Protein AF-0000000080792076 (afdb_homodimer)

Nearest PDB structures (foldseek):
  1ue5-assembly1_B-2  TM=8.352E-01  e=9.761E-08  Mycobacterium tuberculosis
  3tqy-assembly1_C  TM=8.129E-01  e=1.213E-07  Coxiella burnetii
  3afp-assembly1_B-2  TM=8.144E-01  e=1.281E-07  Mycobacterium leprae TN
  1eqq-assembly1_B  TM=7.740E-01  e=2.049E-06  Escherichia coli
  1qvc-assembly1_D  TM=7.268E-01  e=7.153E-06  Escherichia coli

Radius of gyration: 35.55 Å; Cα contacts (8 Å, |Δi|>4): 600; chains: 2; bounding box: 130×76×123 Å

Sequence (320 aa):
MAGIRTYESFSGFIASTPNTEPTAKGKPRFYAQAGQNQYRKESDGSYTKTGTEYLPIVAYDKPAAELTSRFVRGDSFVAEGYTRPYSYEKDGQAVEGEEFVIWKVGHDAARTRYEVDRAPRQTQSAKADRVAATAAQSHEVPTEFEAPATHHPADSGLALMAGIRTYESFSGFIASTPNTEPTAKGKPRFYAQAGQNQYRKESDGSYTKTGTEYLPIVAYDKPAAELTSRFVRGDSFVAEGYTRPYSYEKDGQAVEGEEFVIWKVGHDAARTRYEVDRAPRQTQSAKADRVAATAAQSHEVPTEFEAPATHHPADSGLAL

pLDDT: mean 85.7, std 17.82, range [28.45, 98.94]

Structure (mmCIF, N/CA/C/O backbone):
data_AF-0000000080792076-model_v1
#
loop_
_entity.id
_entity.type
_entity.pdbx_description
1 polymer 'Single-strand binding protein/Primosomal replication protein'
#
loop_
_atom_site.group_PDB
_atom_site.id
_atom_site.type_symbol
_atom_site.label_atom_id
_atom_site.label_alt_id
_atom_site.label_comp_id
_atom_site.label_asym_id
_atom_site.label_entity_id
_atom_site.label_seq_id
_atom_site.pdbx_PDB_ins_code
_atom_site.Cartn_x
_atom_site.Cartn_y
_atom_site.Cartn_z
_atom_site.occupancy
_atom_site.B_iso_or_equiv
_atom_site.auth_seq_id
_atom_site.auth_comp_id
_atom_site.auth_asym_id
_atom_site.auth_atom_id
_atom_site.pdbx_PDB_model_num
ATOM 1 N N . MET A 1 1 ? -6.805 16.469 -14.883 1 54.5 1 MET A N 1
ATOM 2 C CA . MET A 1 1 ? -5.453 15.938 -15.055 1 54.5 1 MET A CA 1
ATOM 3 C C . MET A 1 1 ? -5.484 14.531 -15.641 1 54.5 1 MET A C 1
ATOM 5 O O . MET A 1 1 ? -5.773 13.57 -14.938 1 54.5 1 MET A O 1
ATOM 9 N N . ALA A 1 2 ? -5.422 14.461 -17.031 1 64.88 2 ALA A N 1
ATOM 10 C CA . ALA A 1 2 ? -5.855 13.414 -17.938 1 64.88 2 ALA A CA 1
ATOM 11 C C . ALA A 1 2 ? -4.918 12.211 -17.875 1 64.88 2 ALA A C 1
ATOM 13 O O . ALA A 1 2 ? -5.297 11.102 -18.266 1 64.88 2 ALA A O 1
ATOM 14 N N . GLY A 1 3 ? -3.855 12.273 -16.984 1 85.69 3 GLY A N 1
ATOM 15 C CA . GLY A 1 3 ? -2.924 11.18 -17.203 1 85.69 3 GLY A CA 1
ATOM 16 C C . GLY A 1 3 ? -2.699 10.336 -15.953 1 85.69 3 GLY A C 1
ATOM 17 O O . GLY A 1 3 ? -2.119 9.25 -16.031 1 85.69 3 GLY A O 1
ATOM 18 N N . ILE A 1 4 ? -3.33 10.758 -14.883 1 90.69 4 ILE A N 1
ATOM 19 C CA . ILE A 1 4 ? -3.109 10.008 -13.648 1 90.69 4 ILE A CA 1
ATOM 20 C C . ILE A 1 4 ? -4.004 8.766 -13.641 1 90.69 4 ILE A C 1
ATOM 22 O O . ILE A 1 4 ? -5.188 8.844 -13.977 1 90.69 4 ILE A O 1
ATOM 26 N N . ARG A 1 5 ? -3.4 7.707 -13.188 1 95.12 5 ARG A N 1
ATOM 27 C CA . ARG A 1 5 ? -4.16 6.465 -13.094 1 95.12 5 ARG A CA 1
ATOM 28 C C . ARG A 1 5 ? -4.309 6.027 -11.641 1 95.12 5 ARG A C 1
ATOM 30 O O . ARG A 1 5 ? -3.33 6 -10.891 1 95.12 5 ARG A O 1
ATOM 37 N N . THR A 1 6 ? -5.543 5.773 -11.281 1 98.06 6 THR A N 1
ATOM 38 C CA . THR A 1 6 ? -5.84 5.145 -10 1 98.06 6 THR A CA 1
ATOM 39 C C . THR A 1 6 ? -6.457 3.764 -10.203 1 98.06 6 THR A C 1
ATOM 41 O O . THR A 1 6 ? -6.957 3.457 -11.289 1 98.06 6 THR A O 1
ATOM 44 N N . TYR A 1 7 ? -6.332 2.943 -9.188 1 98.56 7 TYR A N 1
ATOM 45 C CA . TYR A 1 7 ? -6.855 1.581 -9.234 1 98.56 7 TYR A CA 1
ATOM 46 C C . TYR A 1 7 ? -7.605 1.244 -7.953 1 98.56 7 TYR A C 1
ATOM 48 O O . TYR A 1 7 ? -7.84 2.119 -7.113 1 98.56 7 TYR A O 1
ATOM 56 N N . GLU A 1 8 ? -8.078 0.009 -7.828 1 98.88 8 GLU A N 1
ATOM 57 C CA . GLU A 1 8 ? -8.742 -0.46 -6.613 1 98.88 8 GLU A CA 1
ATOM 58 C C . GLU A 1 8 ? -7.723 -0.846 -5.543 1 98.88 8 GLU A C 1
ATOM 60 O O . GLU A 1 8 ? -6.691 -1.449 -5.848 1 98.88 8 GLU A O 1
ATOM 65 N N . SER A 1 9 ? -8.055 -0.484 -4.355 1 98.94 9 SER A N 1
ATOM 66 C CA . SER A 1 9 ? -7.211 -0.837 -3.217 1 98.94 9 SER A CA 1
ATOM 67 C C . SER A 1 9 ? -7.918 -1.813 -2.285 1 98.94 9 SER A C 1
ATOM 69 O O . SER A 1 9 ? -9.117 -1.678 -2.029 1 98.94 9 SER A O 1
ATOM 71 N N . PHE A 1 10 ? -7.23 -2.76 -1.807 1 98.88 10 PHE A N 1
ATOM 72 C CA . PHE A 1 10 ? -7.652 -3.635 -0.72 1 98.88 10 PHE A CA 1
ATOM 73 C C . PHE A 1 10 ? -6.582 -3.709 0.363 1 98.88 10 PHE A C 1
ATOM 75 O O . PHE A 1 10 ? -5.414 -3.979 0.072 1 98.88 10 PHE A O 1
ATOM 82 N N . SER A 1 11 ? -7.008 -3.357 1.574 1 98.88 11 SER A N 1
ATOM 83 C CA . SER A 1 11 ? -6.098 -3.424 2.711 1 98.88 11 SER A CA 1
ATOM 84 C C . SER A 1 11 ? -6.656 -4.316 3.814 1 98.88 11 SER A C 1
ATOM 86 O O . SER A 1 11 ? -7.871 -4.398 4 1 98.88 11 SER A O 1
ATOM 88 N N . GLY A 1 12 ? -5.828 -5 4.504 1 98.69 12 GLY A N 1
ATOM 89 C CA . GLY A 1 12 ? -6.133 -5.938 5.574 1 98.69 12 GLY A CA 1
ATOM 90 C C . GLY A 1 12 ? -4.906 -6.645 6.117 1 98.69 12 GLY A C 1
ATOM 91 O O . GLY A 1 12 ? -3.838 -6.039 6.242 1 98.69 12 GLY A O 1
ATOM 92 N N . PHE A 1 13 ? -5.109 -7.848 6.621 1 98.81 13 PHE A N 1
ATOM 93 C CA . PHE A 1 13 ? -3.988 -8.641 7.117 1 98.81 13 PHE A CA 1
ATOM 94 C C . PHE A 1 13 ? -4.035 -10.055 6.555 1 98.81 13 PHE A C 1
ATOM 96 O O . PHE A 1 13 ? -5.109 -10.555 6.203 1 98.81 13 PHE A O 1
ATOM 103 N N . ILE A 1 14 ? -2.875 -10.578 6.395 1 98.88 14 ILE A N 1
ATOM 104 C CA . ILE A 1 14 ? -2.797 -11.961 5.938 1 98.88 14 ILE A CA 1
ATOM 105 C C . ILE A 1 14 ? -3.238 -12.906 7.055 1 98.88 14 ILE A C 1
ATOM 107 O O . ILE A 1 14 ? -2.582 -12.992 8.094 1 98.88 14 ILE A O 1
ATOM 111 N N . ALA A 1 15 ? -4.289 -13.641 6.77 1 98.75 15 ALA A N 1
ATOM 112 C CA . ALA A 1 15 ? -4.93 -14.398 7.844 1 98.75 15 ALA A CA 1
ATOM 113 C C . ALA A 1 15 ? -4.52 -15.867 7.805 1 98.75 15 ALA A C 1
ATOM 115 O O . ALA A 1 15 ? -4.617 -16.578 8.812 1 98.75 15 ALA A O 1
ATOM 116 N N . SER A 1 16 ? -4.105 -16.359 6.699 1 98.75 16 SER A N 1
ATOM 117 C CA . SER A 1 16 ? -3.715 -17.766 6.562 1 98.75 16 SER A CA 1
ATOM 118 C C . SER A 1 16 ? -2.256 -17.891 6.137 1 98.75 16 SER A C 1
ATOM 120 O O . SER A 1 16 ? -1.65 -16.922 5.676 1 98.75 16 SER A O 1
ATOM 122 N N . THR A 1 17 ? -1.777 -19.125 6.352 1 98.44 17 THR A N 1
ATOM 123 C CA . THR A 1 17 ? -0.466 -19.406 5.77 1 98.44 17 THR A CA 1
ATOM 124 C C . THR A 1 17 ? -0.522 -19.312 4.25 1 98.44 17 THR A C 1
ATOM 126 O O . THR A 1 17 ? -1.364 -19.953 3.617 1 98.44 17 THR A O 1
ATOM 129 N N . PRO A 1 18 ? 0.374 -18.578 3.674 1 98.5 18 PRO A N 1
ATOM 130 C CA . PRO A 1 18 ? 0.315 -18.422 2.219 1 98.5 18 PRO A CA 1
ATOM 131 C C . PRO A 1 18 ? 0.662 -19.719 1.473 1 98.5 18 PRO A C 1
ATOM 133 O O . PRO A 1 18 ? 1.537 -20.469 1.906 1 98.5 18 PRO A O 1
ATOM 136 N N . ASN A 1 19 ? -0.037 -19.969 0.373 1 98 19 ASN A N 1
ATOM 137 C CA . ASN A 1 19 ? 0.335 -20.953 -0.637 1 98 19 ASN A CA 1
ATOM 138 C C . ASN A 1 19 ? 1.159 -20.312 -1.757 1 98 19 ASN A C 1
ATOM 140 O O . ASN A 1 19 ? 0.667 -19.453 -2.488 1 98 19 ASN A O 1
ATOM 144 N N . THR A 1 20 ? 2.377 -20.703 -1.898 1 98.31 20 THR A N 1
ATOM 145 C CA . THR A 1 20 ? 3.277 -20.062 -2.846 1 98.31 20 THR A CA 1
ATOM 146 C C . THR A 1 20 ? 3.674 -21.031 -3.959 1 98.31 20 THR A C 1
ATOM 148 O O . THR A 1 20 ? 4.688 -20.828 -4.633 1 98.31 20 THR A O 1
ATOM 151 N N . GLU A 1 21 ? 2.928 -22.109 -4.078 1 96.94 21 GLU A N 1
ATOM 152 C CA . GLU A 1 21 ? 3.186 -23.031 -5.176 1 96.94 21 GLU A CA 1
ATOM 153 C C . GLU A 1 21 ? 2.957 -22.359 -6.527 1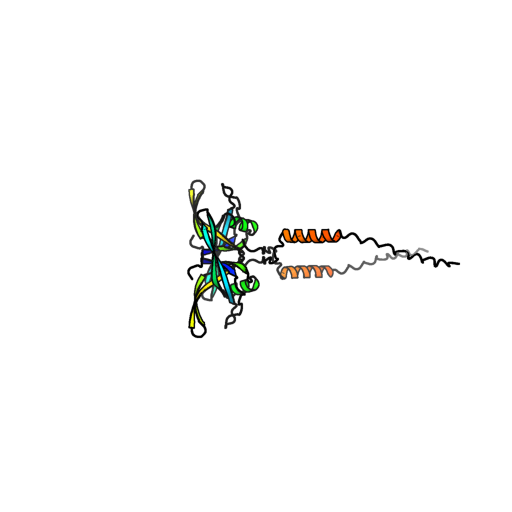 96.94 21 GLU A C 1
ATOM 155 O O . GLU A 1 21 ? 1.945 -21.688 -6.727 1 96.94 21 GLU A O 1
ATOM 160 N N . PRO A 1 22 ? 3.947 -22.531 -7.406 1 96.5 22 PRO A N 1
ATOM 161 C CA . PRO A 1 22 ? 3.748 -21.953 -8.734 1 96.5 22 PRO A CA 1
ATOM 162 C C . PRO A 1 22 ? 2.561 -22.562 -9.477 1 96.5 22 PRO A C 1
ATOM 164 O O . PRO A 1 22 ? 2.043 -23.609 -9.07 1 96.5 22 PRO A O 1
ATOM 167 N N . THR A 1 23 ? 2.115 -21.828 -10.531 1 94.88 23 THR A N 1
ATOM 168 C CA . THR A 1 23 ? 1.063 -22.359 -11.391 1 94.88 23 THR A CA 1
ATOM 169 C C . THR A 1 23 ? 1.562 -23.578 -12.172 1 94.88 23 THR A C 1
ATOM 171 O O . THR A 1 23 ? 2.754 -23.891 -12.141 1 94.88 23 THR A O 1
ATOM 174 N N . ALA A 1 24 ? 0.635 -24.281 -12.836 1 93 24 ALA A N 1
ATOM 175 C CA . ALA A 1 24 ? 0.989 -25.453 -13.648 1 93 24 ALA A CA 1
ATOM 176 C C . ALA A 1 24 ? 2.01 -25.094 -14.719 1 93 24 ALA A C 1
ATOM 178 O O . ALA A 1 24 ? 2.828 -25.922 -15.117 1 93 24 ALA A O 1
ATOM 179 N N . LYS A 1 25 ? 2.068 -23.859 -15.125 1 94.44 25 LYS A N 1
ATOM 180 C CA . LYS A 1 25 ? 2.975 -23.375 -16.172 1 94.44 25 LYS A CA 1
ATOM 181 C C . LYS A 1 25 ? 4.277 -22.859 -15.57 1 94.44 25 LYS A C 1
ATOM 183 O O . LYS A 1 25 ? 5.105 -22.281 -16.281 1 94.44 25 LYS A O 1
ATOM 188 N N . GLY A 1 26 ? 4.395 -22.891 -14.203 1 95.12 26 GLY A N 1
ATOM 189 C CA . GLY A 1 26 ? 5.637 -22.516 -13.547 1 95.12 26 GLY A CA 1
ATOM 190 C C . GLY A 1 26 ? 5.695 -21.047 -13.164 1 95.12 26 GLY A C 1
ATOM 191 O O . GLY A 1 26 ? 6.742 -20.562 -12.734 1 95.12 26 GLY A O 1
ATOM 192 N N . LYS A 1 27 ? 4.676 -20.391 -13.328 1 95.38 27 LYS A N 1
ATOM 193 C CA . LYS A 1 27 ? 4.617 -18.969 -12.977 1 95.38 27 LYS A CA 1
ATOM 194 C C . LYS A 1 27 ? 4.465 -18.781 -11.469 1 95.38 27 LYS A C 1
ATOM 196 O O . LYS A 1 27 ? 3.654 -19.453 -10.836 1 95.38 27 LYS A O 1
ATOM 201 N N . PRO A 1 28 ? 5.355 -17.859 -10.914 1 98 28 PRO A N 1
ATOM 202 C CA . PRO A 1 28 ? 5.195 -17.594 -9.484 1 98 28 PRO A CA 1
ATOM 203 C C . PRO A 1 28 ? 3.766 -17.188 -9.117 1 98 28 PRO A C 1
ATOM 205 O O . PRO A 1 28 ? 3.111 -16.469 -9.859 1 98 28 PRO A O 1
ATOM 208 N N . ARG A 1 29 ? 3.328 -17.672 -7.992 1 98.5 29 ARG A N 1
ATOM 209 C CA . ARG A 1 29 ? 1.987 -17.375 -7.492 1 98.5 29 ARG A CA 1
ATOM 210 C C . ARG A 1 29 ? 1.983 -17.25 -5.973 1 98.5 29 ARG A C 1
ATOM 212 O O . ARG A 1 29 ? 2.719 -17.953 -5.285 1 98.5 29 ARG A O 1
ATOM 219 N N . PHE A 1 30 ? 1.247 -16.359 -5.473 1 98.75 30 PHE A N 1
ATOM 220 C CA . PHE A 1 30 ? 0.985 -16.172 -4.051 1 98.75 30 PHE A CA 1
ATOM 221 C C . PHE A 1 30 ? -0.514 -16.156 -3.775 1 98.75 30 PHE A C 1
ATOM 223 O O . PHE A 1 30 ? -1.262 -15.406 -4.402 1 98.75 30 PHE A O 1
ATOM 230 N N . TYR A 1 31 ? -0.92 -17.016 -2.863 1 98.56 31 TYR A N 1
ATOM 231 C CA . TYR A 1 31 ? -2.324 -17.094 -2.482 1 98.56 31 TYR A CA 1
ATOM 232 C C . TYR A 1 31 ? -2.477 -17.172 -0.968 1 98.56 31 TYR A C 1
ATOM 234 O O . TYR A 1 31 ? -1.751 -17.906 -0.298 1 98.56 31 TYR A O 1
ATOM 242 N N . ALA A 1 32 ? -3.416 -16.422 -0.433 1 98.75 32 ALA A N 1
ATOM 243 C CA . ALA A 1 32 ? -3.768 -16.484 0.983 1 98.75 32 ALA A CA 1
ATOM 244 C C . ALA A 1 32 ? -5.164 -15.93 1.23 1 98.75 32 ALA A C 1
ATOM 246 O O . ALA A 1 32 ? -5.723 -15.234 0.377 1 98.75 32 ALA A O 1
ATOM 247 N N . GLN A 1 33 ? -5.73 -16.297 2.344 1 98.44 33 GLN A N 1
ATOM 248 C CA . GLN A 1 33 ? -6.898 -15.57 2.836 1 98.44 33 GLN A CA 1
ATOM 249 C C . GLN A 1 33 ? -6.488 -14.281 3.547 1 98.44 33 GLN A C 1
ATOM 251 O O . GLN A 1 33 ? -5.613 -14.297 4.41 1 98.44 33 GLN A O 1
ATOM 256 N N . ALA A 1 34 ? -7.117 -13.242 3.197 1 98.69 34 ALA A N 1
ATOM 257 C CA . ALA A 1 34 ? -6.922 -11.977 3.896 1 98.69 34 ALA A CA 1
ATOM 258 C C . ALA A 1 34 ? -8.125 -11.641 4.777 1 98.69 34 ALA A C 1
ATOM 260 O O . ALA A 1 34 ? -9.266 -11.891 4.395 1 98.69 34 ALA A O 1
ATOM 261 N N . GLY A 1 35 ? -7.805 -11.078 5.891 1 98.56 35 GLY A N 1
ATOM 262 C CA . GLY A 1 35 ? -8.844 -10.562 6.766 1 98.56 35 GLY A CA 1
ATOM 263 C C . GLY A 1 35 ? -8.953 -9.047 6.742 1 98.56 35 GLY A C 1
ATOM 264 O O . GLY A 1 35 ? -7.945 -8.352 6.656 1 98.56 35 GLY A O 1
ATOM 265 N N . GLN A 1 36 ? -10.172 -8.555 6.777 1 98.12 36 GLN A N 1
ATOM 266 C CA . GLN A 1 36 ? -10.461 -7.129 6.938 1 98.12 36 GLN A CA 1
ATOM 267 C C . GLN A 1 36 ? -11.406 -6.887 8.102 1 98.12 36 GLN A C 1
ATOM 269 O O . GLN A 1 36 ? -12.539 -7.375 8.109 1 98.12 36 GLN A O 1
ATOM 274 N N . ASN A 1 37 ? -10.883 -6.141 9.07 1 96.5 37 ASN A N 1
ATOM 275 C CA . ASN A 1 37 ? -11.734 -5.785 10.195 1 96.5 37 ASN A CA 1
ATOM 276 C C . ASN A 1 37 ? -12.797 -4.762 9.797 1 96.5 37 ASN A C 1
ATOM 278 O O . ASN A 1 37 ? -12.508 -3.814 9.07 1 96.5 37 ASN A O 1
ATOM 282 N N . GLN A 1 38 ? -13.992 -5.02 10.312 1 94.25 38 GLN A N 1
ATOM 283 C CA . GLN A 1 38 ? -15.102 -4.109 10.07 1 94.25 38 GLN A CA 1
ATOM 284 C C . GLN A 1 38 ? -15.43 -3.291 11.312 1 94.25 38 GLN A C 1
ATOM 286 O O . GLN A 1 38 ? -15.375 -3.807 12.43 1 94.25 38 GLN A O 1
ATOM 291 N N . TYR A 1 39 ? -15.672 -1.982 10.977 1 92.12 39 TYR A N 1
ATOM 292 C CA . TYR A 1 39 ? -15.984 -1.083 12.086 1 92.12 39 TYR A CA 1
ATOM 293 C C . TYR A 1 39 ? -17.281 -0.326 11.828 1 92.12 39 TYR A C 1
ATOM 295 O O . TYR A 1 39 ? -17.625 -0.063 10.672 1 92.12 39 TYR A O 1
ATOM 303 N N . ARG A 1 40 ? -17.953 -0.053 12.867 1 92.25 40 ARG A N 1
ATOM 304 C CA . ARG A 1 40 ? -19.125 0.823 12.836 1 92.25 40 ARG A CA 1
ATOM 305 C C . ARG A 1 40 ? -18.844 2.137 13.555 1 92.25 40 ARG A C 1
ATOM 307 O O . ARG A 1 40 ? -18.312 2.137 14.672 1 92.25 40 ARG A O 1
ATOM 314 N N . LYS A 1 41 ? -19.141 3.186 12.789 1 90 41 LYS A N 1
ATOM 315 C CA . LYS A 1 41 ? -19 4.492 13.422 1 90 41 LYS A CA 1
ATOM 316 C C . LYS A 1 41 ? -20.156 4.77 14.383 1 90 41 LYS A C 1
ATOM 318 O O . LYS A 1 41 ? -21.328 4.699 13.992 1 90 41 LYS A O 1
ATOM 323 N N . GLU A 1 42 ? -19.812 5.102 15.562 1 92.56 42 GLU A N 1
ATOM 324 C CA . GLU A 1 42 ? -20.812 5.402 16.594 1 92.56 42 GLU A CA 1
ATOM 325 C C . GLU A 1 42 ? -21.188 6.879 16.578 1 92.56 42 GLU A C 1
ATOM 327 O O . GLU A 1 42 ? -20.531 7.691 15.938 1 92.56 42 GLU A O 1
ATOM 332 N N . SER A 1 43 ? -22.297 7.168 17.25 1 92.56 43 SER A N 1
ATOM 333 C CA . SER A 1 43 ? -22.828 8.523 17.281 1 92.56 43 SER A CA 1
ATOM 334 C C . SER A 1 43 ? -21.828 9.492 17.922 1 92.56 43 SER A C 1
ATOM 336 O O . SER A 1 43 ? -21.812 10.68 17.594 1 92.56 43 SER A O 1
ATOM 338 N N . ASP A 1 44 ? -21.031 8.969 18.828 1 92.62 44 ASP A N 1
ATOM 339 C CA . ASP A 1 44 ? -20.094 9.828 19.547 1 92.62 44 ASP A CA 1
ATOM 340 C C . ASP A 1 44 ? -18.797 10.008 18.75 1 92.62 44 ASP A C 1
ATOM 342 O O . ASP A 1 44 ? -17.859 10.664 19.219 1 92.62 44 ASP A O 1
ATOM 346 N N . GLY A 1 45 ? -18.719 9.359 17.609 1 89.62 45 GLY A N 1
ATOM 347 C CA . GLY A 1 45 ? -17.547 9.492 16.766 1 89.62 45 GLY A CA 1
ATOM 348 C C . GLY A 1 45 ? -16.562 8.344 16.906 1 89.62 45 GLY A C 1
ATOM 349 O O . GLY A 1 45 ? -15.609 8.234 16.141 1 89.62 45 GLY A O 1
ATOM 350 N N . SER A 1 46 ? -16.875 7.531 17.922 1 89.94 46 SER A N 1
ATOM 351 C CA . SER A 1 46 ? -15.992 6.387 18.109 1 89.94 46 SER A CA 1
ATOM 352 C C . SER A 1 46 ? -16.312 5.262 17.141 1 89.94 46 SER A C 1
ATOM 354 O O . SER A 1 46 ? -17.297 5.348 16.391 1 89.94 46 SER A O 1
ATOM 356 N N . TYR A 1 47 ? -15.344 4.348 17.031 1 90.19 47 TYR A N 1
ATOM 357 C CA . TYR A 1 47 ? -15.539 3.195 16.156 1 90.19 47 TYR A CA 1
ATOM 358 C C . TYR A 1 47 ? -15.609 1.904 16.969 1 90.19 47 TYR A C 1
ATOM 360 O O . TYR A 1 47 ? -14.828 1.696 17.891 1 90.19 47 TYR A O 1
ATOM 368 N N . THR A 1 48 ? -16.656 1.076 16.625 1 93.81 48 THR A N 1
ATOM 369 C CA . THR A 1 48 ? -16.812 -0.235 17.25 1 93.81 48 THR A CA 1
ATOM 370 C C . THR A 1 48 ? -16.578 -1.347 16.234 1 93.81 48 THR A C 1
ATOM 372 O O . THR A 1 48 ? -17.188 -1.354 15.164 1 93.81 48 THR A O 1
ATOM 375 N N . LYS A 1 49 ? -15.625 -2.236 16.656 1 92.38 49 LYS A N 1
ATOM 376 C CA . LYS A 1 49 ? -15.398 -3.375 15.766 1 92.38 49 LYS A CA 1
ATOM 377 C C . LYS A 1 49 ? -16.625 -4.273 15.695 1 92.38 49 LYS A C 1
ATOM 379 O O . LYS A 1 49 ? -17.156 -4.695 16.719 1 92.38 49 LYS A O 1
ATOM 384 N N . THR A 1 50 ? -17.078 -4.645 14.516 1 93.19 50 THR A N 1
ATOM 385 C CA . THR A 1 50 ? -18.281 -5.441 14.359 1 93.19 50 THR A CA 1
ATOM 386 C C . THR A 1 50 ? -17.953 -6.852 13.883 1 93.19 50 THR A C 1
ATOM 388 O O . THR A 1 50 ? -18.766 -7.766 14.008 1 93.19 50 THR A O 1
ATOM 391 N N . GLY A 1 51 ? -16.797 -7.09 13.281 1 95 51 GLY A N 1
ATOM 392 C CA . GLY A 1 51 ? -16.406 -8.406 12.805 1 95 51 GLY A CA 1
ATOM 393 C C . GLY A 1 51 ? -15.219 -8.367 11.852 1 95 51 GLY A C 1
ATOM 394 O O . GLY A 1 51 ? -14.531 -7.348 11.758 1 95 51 GLY A O 1
ATOM 395 N N . THR A 1 52 ? -14.875 -9.492 11.375 1 96.44 52 THR A N 1
ATOM 396 C CA . THR A 1 52 ? -13.836 -9.648 10.359 1 96.44 52 THR A CA 1
ATOM 397 C C . THR A 1 52 ? -14.398 -10.344 9.117 1 96.44 52 THR A C 1
ATOM 399 O O . THR A 1 52 ? -15.125 -11.336 9.234 1 96.44 52 THR A O 1
ATOM 402 N N . GLU A 1 53 ? -14.148 -9.727 8.016 1 96.81 53 GLU A N 1
ATOM 403 C CA . GLU A 1 53 ? -14.484 -10.352 6.738 1 96.81 53 GLU A CA 1
ATOM 404 C C . GLU A 1 53 ? -13.227 -10.859 6.031 1 96.81 53 GLU A C 1
ATOM 406 O O . GLU A 1 53 ? -12.156 -10.273 6.16 1 96.81 53 GLU A O 1
ATOM 411 N N . TYR A 1 54 ? -13.43 -11.961 5.32 1 96.94 54 TYR A N 1
ATOM 412 C CA . TYR A 1 54 ? -12.281 -12.594 4.688 1 96.94 54 TYR A CA 1
ATOM 413 C C . TYR A 1 54 ? -12.445 -12.625 3.172 1 96.94 54 TYR A C 1
ATOM 415 O O . TYR A 1 54 ? -13.547 -12.867 2.666 1 96.94 54 TYR A O 1
ATOM 423 N N . LEU A 1 55 ? -11.383 -12.398 2.475 1 97.44 55 LEU A N 1
ATOM 424 C CA . LEU A 1 55 ? -11.297 -12.414 1.019 1 97.44 55 LEU A CA 1
ATOM 425 C C . LEU A 1 55 ? -9.977 -13.023 0.559 1 97.44 55 LEU A C 1
ATOM 427 O O . LEU A 1 55 ? -8.906 -12.617 1.023 1 97.44 55 LEU A O 1
ATOM 431 N N . PRO A 1 56 ? -10.086 -13.969 -0.367 1 97.25 56 PRO A N 1
ATOM 432 C CA . PRO A 1 56 ? -8.82 -14.469 -0.919 1 97.25 56 PRO A CA 1
ATOM 433 C C . PRO A 1 56 ? -8.047 -13.398 -1.681 1 97.25 56 PRO A C 1
ATOM 435 O O . PRO A 1 56 ? -8.648 -12.57 -2.377 1 97.25 56 PRO A O 1
ATOM 438 N N . ILE A 1 57 ? -6.723 -13.406 -1.484 1 98.69 57 ILE A N 1
ATOM 439 C CA . ILE A 1 57 ? -5.836 -12.57 -2.287 1 98.69 57 ILE A CA 1
ATOM 440 C C . ILE A 1 57 ? -4.906 -13.453 -3.117 1 98.69 57 ILE A C 1
ATOM 442 O O . ILE A 1 57 ? -4.488 -14.523 -2.662 1 98.69 57 ILE A O 1
ATOM 446 N N . VAL A 1 58 ? -4.676 -12.945 -4.324 1 98.62 58 VAL A N 1
ATOM 447 C CA . VAL A 1 58 ? -3.799 -13.688 -5.219 1 98.62 58 VAL A CA 1
ATOM 448 C C . VAL A 1 58 ? -2.896 -12.719 -5.984 1 98.62 58 VAL A C 1
ATOM 450 O O . VAL A 1 58 ? -3.307 -11.609 -6.312 1 98.62 58 VAL A O 1
ATOM 453 N N . ALA A 1 59 ? -1.713 -13.156 -6.219 1 98.81 59 ALA A N 1
ATOM 454 C CA . ALA A 1 59 ? -0.755 -12.422 -7.043 1 98.81 59 ALA A CA 1
ATOM 455 C C . ALA A 1 59 ? 0.028 -13.367 -7.945 1 98.81 59 ALA A C 1
ATOM 457 O O . ALA A 1 59 ? 0.218 -14.539 -7.609 1 98.81 59 ALA A O 1
ATOM 458 N N . TYR A 1 60 ? 0.45 -12.828 -9.039 1 98.25 60 TYR A N 1
ATOM 459 C CA . TYR A 1 60 ? 1.241 -13.59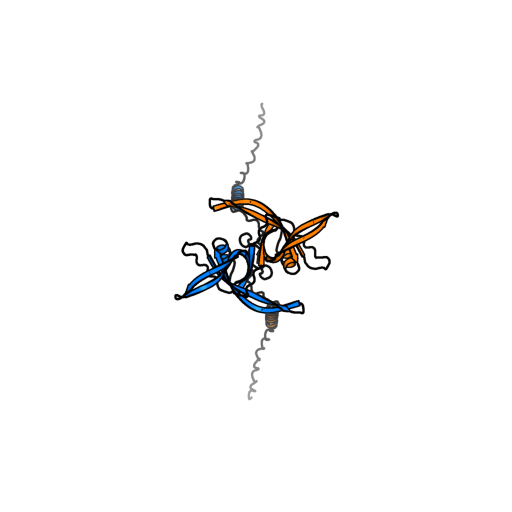4 -10 1 98.25 60 TYR A CA 1
ATOM 460 C C . TYR A 1 60 ? 2.523 -12.859 -10.359 1 98.25 60 TYR A C 1
ATOM 462 O O . TYR A 1 60 ? 2.607 -11.633 -10.211 1 98.25 60 TYR A O 1
ATOM 470 N N . ASP A 1 61 ? 3.537 -13.648 -10.703 1 96.88 61 ASP A N 1
ATOM 471 C CA . ASP A 1 61 ? 4.793 -13.125 -11.234 1 96.88 61 ASP A CA 1
ATOM 472 C C . ASP A 1 61 ? 5.496 -12.242 -10.203 1 96.88 61 ASP A C 1
ATOM 474 O O . ASP A 1 61 ? 5.715 -12.664 -9.062 1 96.88 61 ASP A O 1
ATOM 478 N N . LYS A 1 62 ? 5.867 -11.047 -10.531 1 96.25 62 LYS A N 1
ATOM 479 C CA . LYS A 1 62 ? 6.727 -10.227 -9.688 1 96.25 62 LYS A CA 1
ATOM 480 C C . LYS A 1 62 ? 6.055 -9.922 -8.352 1 96.25 62 LYS A C 1
ATOM 482 O O . LYS A 1 62 ? 6.656 -10.102 -7.289 1 96.25 62 LYS A O 1
ATOM 487 N N . PRO A 1 63 ? 4.754 -9.547 -8.406 1 97.94 63 PRO A N 1
ATOM 488 C CA . PRO A 1 63 ? 4.113 -9.312 -7.109 1 97.94 63 PRO A CA 1
ATOM 489 C C . PRO A 1 63 ? 4.082 -10.555 -6.23 1 97.94 63 PRO A C 1
ATOM 491 O O . PRO A 1 63 ? 4.203 -10.453 -5.008 1 97.94 63 PRO A O 1
ATOM 494 N N . ALA A 1 64 ? 3.934 -11.672 -6.836 1 98.75 64 ALA A N 1
ATOM 495 C CA . ALA A 1 64 ? 3.941 -12.922 -6.078 1 98.75 64 ALA A CA 1
ATOM 496 C C . ALA A 1 64 ? 5.293 -13.156 -5.406 1 98.75 64 ALA A C 1
ATOM 498 O O . ALA A 1 64 ? 5.352 -13.578 -4.25 1 98.75 64 ALA A O 1
ATOM 499 N N . ALA A 1 65 ? 6.316 -12.906 -6.109 1 97.25 65 ALA A N 1
ATOM 500 C CA . ALA A 1 65 ? 7.664 -13.07 -5.57 1 97.25 65 ALA A CA 1
ATOM 501 C C . ALA A 1 65 ? 7.902 -12.117 -4.398 1 97.25 65 ALA A C 1
ATOM 503 O O . ALA A 1 65 ? 8.508 -12.508 -3.393 1 97.25 65 ALA A O 1
ATOM 504 N N . GLU A 1 66 ? 7.449 -10.875 -4.547 1 97.12 66 GLU A N 1
ATOM 505 C CA . GLU A 1 66 ? 7.586 -9.898 -3.465 1 97.12 66 GLU A CA 1
ATOM 506 C C . GLU A 1 66 ? 6.832 -10.352 -2.217 1 97.12 66 GLU A C 1
ATOM 508 O O . GLU A 1 66 ? 7.375 -10.312 -1.109 1 97.12 66 GLU A O 1
ATOM 513 N N . LEU A 1 67 ? 5.613 -10.758 -2.424 1 98.56 67 LEU A N 1
ATOM 514 C CA . LEU A 1 67 ? 4.797 -11.219 -1.308 1 98.56 67 LEU A CA 1
ATOM 515 C C . LEU A 1 67 ? 5.43 -12.422 -0.625 1 98.56 67 LEU A C 1
ATOM 517 O O . LEU A 1 67 ? 5.523 -12.469 0.604 1 98.56 67 LEU A O 1
ATOM 521 N N . THR A 1 68 ? 5.863 -13.375 -1.409 1 98.12 68 THR A N 1
ATOM 522 C CA . THR A 1 68 ? 6.449 -14.602 -0.889 1 98.12 68 THR A CA 1
ATOM 523 C C . THR A 1 68 ? 7.684 -14.297 -0.047 1 98.12 68 THR A C 1
ATOM 525 O O . THR A 1 68 ? 7.898 -14.922 0.997 1 98.12 68 THR A O 1
ATOM 528 N N . SER A 1 69 ? 8.422 -13.352 -0.447 1 96.88 69 SER A N 1
ATOM 529 C CA . SER A 1 69 ? 9.711 -13.094 0.193 1 96.88 69 SER A CA 1
ATOM 530 C C . SER A 1 69 ? 9.547 -12.195 1.416 1 96.88 69 SER A C 1
ATOM 532 O O . SER A 1 69 ? 10.359 -12.242 2.342 1 96.88 69 SER A O 1
ATOM 534 N N . ARG A 1 70 ? 8.438 -11.445 1.493 1 97.19 70 ARG A N 1
ATOM 535 C CA . ARG A 1 70 ? 8.453 -10.367 2.477 1 97.19 70 ARG A CA 1
ATOM 536 C C . ARG A 1 70 ? 7.277 -10.484 3.438 1 97.19 70 ARG A C 1
ATOM 538 O O . ARG A 1 70 ? 7.277 -9.875 4.508 1 97.19 70 ARG A O 1
ATOM 545 N N . PHE A 1 71 ? 6.293 -11.211 3.074 1 98.19 71 PHE A N 1
ATOM 546 C CA . PHE A 1 71 ? 5.078 -11.219 3.881 1 98.19 71 PHE A CA 1
ATOM 547 C C . PHE A 1 71 ? 4.836 -12.594 4.484 1 98.19 71 PHE A C 1
ATOM 549 O O . PHE A 1 71 ? 5.074 -13.617 3.834 1 98.19 71 PHE A O 1
ATOM 556 N N . VAL A 1 72 ? 4.332 -12.656 5.684 1 97.88 72 VAL A N 1
ATOM 557 C CA . VAL A 1 72 ? 3.936 -13.875 6.387 1 97.88 72 VAL A CA 1
ATOM 558 C C . VAL A 1 72 ? 2.561 -13.68 7.023 1 97.88 72 VAL A C 1
ATOM 560 O O . VAL A 1 72 ? 2.027 -12.57 7.035 1 97.88 72 VAL A O 1
ATOM 563 N N . ARG A 1 73 ? 2.039 -14.742 7.484 1 98.31 73 ARG A N 1
ATOM 564 C CA . ARG A 1 73 ? 0.778 -14.664 8.211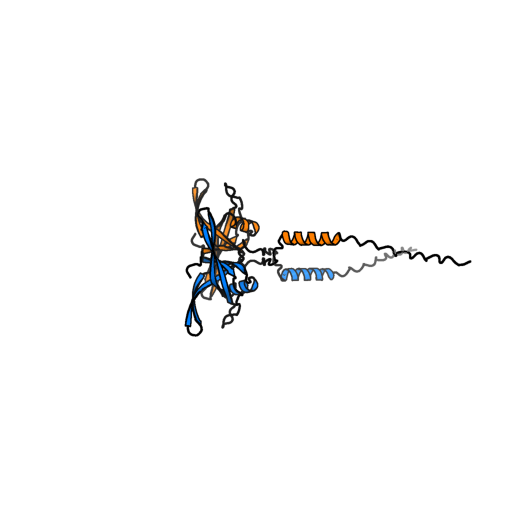 1 98.31 73 ARG A CA 1
ATOM 565 C C . ARG A 1 73 ? 0.843 -13.609 9.312 1 98.31 73 ARG A C 1
ATOM 567 O O . ARG A 1 73 ? 1.832 -13.531 10.047 1 98.31 73 ARG A O 1
ATOM 574 N N . GLY A 1 74 ? -0.222 -12.781 9.383 1 97.81 74 GLY A N 1
ATOM 575 C CA . GLY A 1 74 ? -0.303 -11.758 10.414 1 97.81 74 GLY A CA 1
ATOM 576 C C . GLY A 1 74 ? 0.064 -10.375 9.914 1 97.81 74 GLY A C 1
ATOM 577 O O . GLY A 1 74 ? -0.302 -9.367 10.531 1 97.81 74 GLY A O 1
ATOM 578 N N . ASP A 1 75 ? 0.811 -10.352 8.859 1 98.5 75 ASP A N 1
ATOM 579 C CA . ASP A 1 75 ? 1.255 -9.062 8.344 1 98.5 75 ASP A CA 1
ATOM 580 C C . ASP A 1 75 ? 0.078 -8.25 7.805 1 98.5 75 ASP A C 1
ATOM 582 O O . ASP A 1 75 ? -0.77 -8.781 7.082 1 98.5 75 ASP A O 1
ATOM 586 N N . SER A 1 76 ? -0.003 -6.98 8.156 1 98.69 76 SER A N 1
ATOM 587 C CA . SER A 1 76 ? -0.959 -6.039 7.578 1 98.69 76 SER A CA 1
ATOM 588 C C . SER A 1 76 ? -0.436 -5.445 6.273 1 98.69 76 SER A C 1
ATOM 590 O O . SER A 1 76 ? 0.757 -5.16 6.148 1 98.69 76 SER A O 1
ATOM 592 N N . PHE A 1 77 ? -1.31 -5.234 5.34 1 98.88 77 PHE A N 1
ATOM 593 C CA . PHE A 1 77 ? -0.843 -4.777 4.039 1 98.88 77 PHE A CA 1
ATOM 594 C C . PHE A 1 77 ? -1.804 -3.752 3.449 1 98.88 77 PHE A C 1
ATOM 596 O O . PHE A 1 77 ? -2.955 -3.654 3.877 1 98.88 77 PHE A O 1
ATOM 603 N N . VAL A 1 78 ? -1.34 -2.91 2.504 1 98.94 78 VAL A N 1
ATOM 604 C CA . VAL A 1 78 ? -2.076 -2.086 1.551 1 98.94 78 VAL A CA 1
ATOM 605 C C . VAL A 1 78 ? -1.746 -2.523 0.126 1 98.94 78 VAL A C 1
ATOM 607 O O . VAL A 1 78 ? -0.575 -2.605 -0.251 1 98.94 78 VAL A O 1
ATOM 610 N N . ALA A 1 79 ? -2.795 -2.789 -0.654 1 98.94 79 ALA A N 1
ATOM 611 C CA . ALA A 1 79 ? -2.537 -3.365 -1.972 1 98.94 79 ALA A CA 1
ATOM 612 C C . ALA A 1 79 ? -3.326 -2.635 -3.053 1 98.94 79 ALA A C 1
ATOM 614 O O . ALA A 1 79 ? -4.43 -2.141 -2.801 1 98.94 79 ALA A O 1
ATOM 615 N N . GLU A 1 80 ? -2.734 -2.545 -4.199 1 98.94 80 GLU A N 1
ATOM 616 C CA . GLU A 1 80 ? -3.34 -2.078 -5.445 1 98.94 80 GLU A CA 1
ATOM 617 C C . GLU A 1 80 ? -3.6 -3.238 -6.398 1 98.94 80 GLU A C 1
ATOM 619 O O . GLU A 1 80 ? -2.748 -4.113 -6.57 1 98.94 80 GLU A O 1
ATOM 624 N N . GLY A 1 81 ? -4.766 -3.299 -6.996 1 98.88 81 GLY A N 1
ATOM 625 C CA . GLY A 1 81 ? -5.16 -4.344 -7.93 1 98.88 81 GLY A CA 1
ATOM 626 C C . GLY A 1 81 ? -6.617 -4.262 -8.336 1 98.88 81 GLY A C 1
ATOM 627 O O . GLY A 1 81 ? -7.102 -3.195 -8.727 1 98.88 81 GLY A O 1
ATOM 628 N N . TYR A 1 82 ? -7.277 -5.438 -8.359 1 98.62 82 TYR A N 1
ATOM 629 C CA . TYR A 1 82 ? -8.688 -5.48 -8.727 1 98.62 82 TYR A CA 1
ATOM 630 C C . TYR A 1 82 ? -9.359 -6.73 -8.164 1 98.62 82 TYR A C 1
ATOM 632 O O . TYR A 1 82 ? -8.695 -7.742 -7.926 1 98.62 82 TYR A O 1
ATOM 640 N N . THR A 1 83 ? -10.664 -6.605 -8.008 1 98 83 THR A N 1
ATOM 641 C CA . THR A 1 83 ? -11.477 -7.75 -7.602 1 98 83 THR A CA 1
ATOM 642 C C . THR A 1 83 ? -12.031 -8.477 -8.82 1 98 83 THR A C 1
ATOM 644 O O . THR A 1 83 ? -12.469 -7.848 -9.781 1 98 83 THR A O 1
ATOM 647 N N . ARG A 1 84 ? -12.031 -9.781 -8.742 1 96.94 84 ARG A N 1
ATOM 648 C CA . ARG A 1 84 ? -12.648 -10.539 -9.828 1 96.94 84 ARG A CA 1
ATOM 649 C C . ARG A 1 84 ? -13.344 -11.789 -9.297 1 96.94 84 ARG A C 1
ATOM 651 O O . ARG A 1 84 ? -12.945 -12.328 -8.258 1 96.94 84 ARG A O 1
ATOM 658 N N . PRO A 1 85 ? -14.422 -12.188 -10.031 1 94.12 85 PRO A N 1
ATOM 659 C CA . PRO A 1 85 ? -15.023 -13.469 -9.672 1 94.12 85 PRO A CA 1
ATOM 660 C C . PRO A 1 85 ? -14.148 -14.656 -10.07 1 94.12 85 PRO A C 1
ATOM 662 O O . PRO A 1 85 ? -13.32 -14.547 -10.977 1 94.12 85 PRO A O 1
ATOM 665 N N . TYR A 1 86 ? -14.211 -15.695 -9.305 1 88.5 86 TYR A N 1
ATOM 666 C CA . TYR A 1 86 ? -13.555 -16.938 -9.688 1 88.5 86 TYR A CA 1
ATOM 667 C C . TYR A 1 86 ? -14.453 -18.141 -9.398 1 88.5 86 TYR A C 1
ATOM 669 O O . TYR A 1 86 ? -15.406 -18.031 -8.625 1 88.5 86 TYR A O 1
ATOM 677 N N . SER A 1 87 ? -14.273 -19.188 -10.203 1 88.12 87 SER A N 1
ATOM 678 C CA . SER A 1 87 ? -15.016 -20.438 -10.023 1 88.12 87 SER A CA 1
ATOM 679 C C . SER A 1 87 ? -14.094 -21.641 -10.141 1 88.12 87 SER A C 1
ATOM 681 O O . SER A 1 87 ? -13.211 -21.672 -11 1 88.12 87 SER A O 1
ATOM 683 N N . TYR A 1 88 ? -14.211 -22.5 -9.211 1 80.25 88 TYR A N 1
ATOM 684 C CA . TYR A 1 88 ? -13.492 -23.766 -9.328 1 80.25 88 TYR A CA 1
ATOM 685 C C . TYR A 1 88 ? -14.367 -24.922 -8.875 1 80.25 88 TYR A C 1
ATOM 687 O O . TYR A 1 88 ? -15.422 -24.719 -8.273 1 80.25 88 TYR A O 1
ATOM 695 N N . GLU A 1 89 ? -13.977 -26.156 -9.375 1 84.81 89 GLU A N 1
ATOM 696 C CA . GLU A 1 89 ? -14.742 -27.344 -9.023 1 84.81 89 GLU A CA 1
ATOM 697 C C . GLU A 1 89 ? -14.141 -28.047 -7.812 1 84.81 89 GLU A C 1
ATOM 699 O O . GLU A 1 89 ? -12.93 -28.297 -7.766 1 84.81 89 GLU A O 1
ATOM 704 N N . LYS A 1 90 ? -14.883 -28.172 -6.801 1 80.12 90 LYS A N 1
ATOM 705 C CA . LYS A 1 90 ? -14.523 -28.969 -5.633 1 80.12 90 LYS A CA 1
ATOM 706 C C . LYS A 1 90 ? -15.508 -30.125 -5.426 1 80.12 90 LYS A C 1
ATOM 708 O O . LYS A 1 90 ? -16.703 -29.891 -5.238 1 80.12 90 LYS A O 1
ATOM 713 N N . ASP A 1 91 ? -14.836 -31.391 -5.355 1 89.06 91 ASP A N 1
ATOM 714 C CA . ASP A 1 91 ? -15.648 -32.594 -5.16 1 89.06 91 ASP A CA 1
ATOM 715 C C . ASP A 1 91 ? -16.828 -32.625 -6.129 1 89.06 91 ASP A C 1
ATOM 717 O O . ASP A 1 91 ? -17.953 -32.906 -5.73 1 89.06 91 ASP A O 1
ATOM 721 N N . GLY A 1 92 ? -16.578 -32.125 -7.277 1 88.25 92 GLY A N 1
ATOM 722 C CA . GLY A 1 92 ? -17.562 -32.156 -8.336 1 88.25 92 GLY A CA 1
ATOM 723 C C . GLY A 1 92 ? -18.547 -31.016 -8.289 1 88.25 92 GLY A C 1
ATOM 724 O O . GLY A 1 92 ? -19.484 -30.969 -9.094 1 88.25 92 GLY A O 1
ATOM 725 N N . GLN A 1 93 ? -18.453 -30.203 -7.352 1 89.31 93 GLN A N 1
ATOM 726 C CA . GLN A 1 93 ? -19.328 -29.047 -7.215 1 89.31 93 GLN A CA 1
ATOM 727 C C . GLN A 1 93 ? -18.594 -27.75 -7.508 1 89.31 93 GLN A C 1
ATOM 729 O O . GLN A 1 93 ? -17.453 -27.547 -7.047 1 89.31 93 GLN A O 1
ATOM 734 N N . ALA A 1 94 ? -19.344 -26.922 -8.266 1 87.31 94 ALA A N 1
ATOM 735 C CA . ALA A 1 94 ? -18.766 -25.625 -8.594 1 87.31 94 ALA A CA 1
ATOM 736 C C . ALA A 1 94 ? -18.828 -24.672 -7.402 1 87.31 94 ALA A C 1
ATOM 738 O O . ALA A 1 94 ? -19.875 -24.484 -6.797 1 87.31 94 ALA A O 1
ATOM 739 N N . VAL A 1 95 ? -17.656 -24.25 -7.031 1 85.69 95 VAL A N 1
ATOM 740 C CA . VAL A 1 95 ? -17.578 -23.234 -5.98 1 85.69 95 VAL A CA 1
ATOM 741 C C . VAL A 1 95 ? -17.219 -21.875 -6.594 1 85.69 95 VAL A C 1
ATOM 743 O O . VAL A 1 95 ? -16.266 -21.781 -7.379 1 85.69 95 VAL A O 1
ATOM 746 N N . GLU A 1 96 ? -18.141 -20.906 -6.363 1 89.5 96 GLU A N 1
ATOM 747 C CA . GLU A 1 96 ? -17.938 -19.562 -6.879 1 89.5 96 GLU A CA 1
ATOM 748 C C . GLU A 1 96 ? -17.562 -18.594 -5.758 1 89.5 96 GLU A C 1
ATOM 750 O O . GLU A 1 96 ? -18.016 -18.75 -4.625 1 89.5 96 GLU A O 1
ATOM 755 N N . GLY A 1 97 ? -16.656 -17.672 -6.051 1 91.75 97 GLY A N 1
ATOM 756 C CA . GLY A 1 97 ? -16.281 -16.641 -5.102 1 91.75 97 GLY A CA 1
ATOM 757 C C . GLY A 1 97 ? -15.641 -15.43 -5.758 1 91.75 97 GLY A C 1
ATOM 758 O O . GLY A 1 97 ? -15.75 -15.234 -6.969 1 91.75 97 GLY A O 1
ATOM 759 N N . GLU A 1 98 ? -15.227 -14.516 -4.938 1 95.31 98 GLU A N 1
ATOM 760 C CA . GLU A 1 98 ? -14.469 -13.344 -5.375 1 95.31 98 GLU A CA 1
ATOM 761 C C . GLU A 1 98 ? -13.07 -13.328 -4.766 1 95.31 98 GLU A C 1
ATOM 763 O O . GLU A 1 98 ? -12.875 -13.781 -3.635 1 95.31 98 GLU A O 1
ATOM 768 N N . GLU A 1 99 ? -12.172 -12.852 -5.496 1 97.06 99 GLU A N 1
ATOM 769 C CA . GLU A 1 99 ? -10.82 -12.688 -4.973 1 97.06 99 GLU A CA 1
ATOM 770 C C . GLU A 1 99 ? -10.219 -11.352 -5.387 1 97.06 99 GLU A C 1
ATOM 772 O O . GLU A 1 99 ? -10.727 -10.695 -6.301 1 97.06 99 GLU A O 1
ATOM 777 N N . PHE A 1 100 ? -9.25 -10.914 -4.699 1 98.62 100 PHE A N 1
ATOM 778 C CA . PHE A 1 100 ? -8.516 -9.695 -5.039 1 98.62 100 PHE A CA 1
ATOM 779 C C . PHE A 1 100 ? -7.164 -10.039 -5.656 1 98.62 100 PHE A C 1
ATOM 781 O O . PHE A 1 100 ? -6.332 -10.688 -5.02 1 98.62 100 PHE A O 1
ATOM 788 N N . VAL A 1 101 ? -6.969 -9.586 -6.871 1 98.88 101 VAL A N 1
ATOM 789 C CA . VAL A 1 101 ? -5.699 -9.766 -7.562 1 98.88 101 VAL A CA 1
ATOM 790 C C . VAL A 1 101 ? -4.777 -8.586 -7.277 1 98.88 101 VAL A C 1
ATOM 792 O O . VAL A 1 101 ? -5.133 -7.434 -7.555 1 98.88 101 VAL A O 1
ATOM 795 N N . ILE A 1 102 ? -3.576 -8.922 -6.828 1 98.94 102 ILE A N 1
ATOM 796 C CA . ILE A 1 102 ? -2.668 -7.875 -6.367 1 98.94 102 ILE A CA 1
ATOM 797 C C . ILE A 1 102 ? -1.646 -7.566 -7.461 1 98.94 102 ILE A C 1
ATOM 799 O O . ILE A 1 102 ? -0.948 -8.461 -7.938 1 98.94 102 ILE A O 1
ATOM 803 N N . TRP A 1 103 ? -1.495 -6.227 -7.742 1 98.69 103 TRP A N 1
ATOM 804 C CA . TRP A 1 103 ? -0.468 -5.746 -8.664 1 98.69 103 TRP A CA 1
ATOM 805 C C . TRP A 1 103 ? 0.698 -5.125 -7.898 1 98.69 103 TRP A C 1
ATOM 807 O O . TRP A 1 103 ? 1.858 -5.297 -8.281 1 98.69 103 TRP A O 1
ATOM 817 N N . LYS A 1 104 ? 0.423 -4.32 -6.902 1 98.81 104 LYS A N 1
ATOM 818 C CA . LYS A 1 104 ? 1.382 -3.674 -6.012 1 98.81 104 LYS A CA 1
ATOM 819 C C . LYS A 1 104 ? 0.972 -3.836 -4.551 1 98.81 104 LYS A C 1
ATOM 821 O O . LYS A 1 104 ? -0.219 -3.912 -4.238 1 98.81 104 LYS A O 1
ATOM 826 N N . VAL A 1 105 ? 1.992 -3.861 -3.732 1 98.94 105 VAL A N 1
ATOM 827 C CA . VAL A 1 105 ? 1.682 -4.07 -2.322 1 98.94 105 VAL A CA 1
ATOM 828 C C . VAL A 1 105 ? 2.795 -3.486 -1.456 1 98.94 105 VAL A C 1
ATOM 830 O O . VAL A 1 105 ? 3.947 -3.404 -1.887 1 98.94 105 VAL A O 1
ATOM 833 N N . GLY A 1 106 ? 2.494 -3.064 -0.306 1 98.75 106 GLY A N 1
ATOM 834 C CA . GLY A 1 106 ? 3.389 -2.709 0.785 1 98.75 106 GLY A CA 1
ATOM 835 C C . GLY A 1 106 ? 2.834 -3.064 2.15 1 98.75 106 GLY A C 1
ATOM 836 O O . GLY A 1 106 ? 1.626 -3.256 2.307 1 98.75 106 GLY A O 1
ATOM 837 N N . HIS A 1 107 ? 3.738 -3.27 3.078 1 98.81 107 HIS A N 1
ATOM 838 C CA . HIS A 1 107 ? 3.25 -3.363 4.449 1 98.81 107 HIS A CA 1
ATOM 839 C C . HIS A 1 107 ? 2.533 -2.084 4.867 1 98.81 107 HIS A C 1
ATOM 841 O O . HIS A 1 107 ? 2.971 -0.982 4.527 1 98.81 107 HIS A O 1
ATOM 847 N N . ASP A 1 108 ? 1.354 -2.213 5.543 1 98.69 108 ASP A N 1
ATOM 848 C CA . ASP A 1 108 ? 0.693 -1.048 6.121 1 98.69 108 ASP A CA 1
ATOM 849 C C . ASP A 1 108 ? 1.603 -0.346 7.129 1 98.69 108 ASP A C 1
ATOM 851 O O . ASP A 1 108 ? 1.878 -0.881 8.203 1 98.69 108 ASP A O 1
ATOM 855 N N . ALA A 1 109 ? 1.974 0.878 6.84 1 97.75 109 ALA A N 1
ATOM 856 C CA . ALA A 1 109 ? 2.986 1.588 7.617 1 97.75 109 ALA A CA 1
ATOM 857 C C . ALA A 1 109 ? 2.479 1.911 9.016 1 97.75 109 ALA A C 1
ATOM 859 O O . ALA A 1 109 ? 3.27 2.094 9.945 1 97.75 109 ALA A O 1
ATOM 860 N N . ALA A 1 110 ? 1.185 1.954 9.172 1 97.38 110 ALA A N 1
ATOM 861 C CA . ALA A 1 110 ? 0.612 2.27 10.477 1 97.38 110 ALA A CA 1
ATOM 862 C C . ALA A 1 110 ? 0.65 1.055 11.398 1 97.38 110 ALA A C 1
ATOM 864 O O . ALA A 1 110 ? 0.559 1.193 12.617 1 97.38 110 ALA A O 1
ATOM 865 N N . ARG A 1 111 ? 0.805 -0.138 10.812 1 96.44 111 ARG A N 1
ATOM 866 C CA . ARG A 1 111 ? 0.597 -1.342 11.617 1 96.44 111 ARG A CA 1
ATOM 867 C C . ARG A 1 111 ? 1.853 -2.207 11.641 1 96.44 111 ARG A C 1
ATOM 869 O O . ARG A 1 111 ? 1.903 -3.217 12.344 1 96.44 111 ARG A O 1
ATOM 876 N N . THR A 1 112 ? 2.787 -1.85 10.859 1 97.12 112 THR A N 1
ATOM 877 C CA . THR A 1 112 ? 3.98 -2.682 10.758 1 97.12 112 THR A CA 1
ATOM 878 C C . THR A 1 112 ? 5.242 -1.849 10.977 1 97.12 112 THR A C 1
ATOM 880 O O . THR A 1 112 ? 5.449 -0.838 10.305 1 97.12 112 THR A O 1
ATOM 883 N N . ARG A 1 113 ? 6.051 -2.352 11.836 1 95.69 113 ARG A N 1
ATOM 884 C CA . ARG A 1 113 ? 7.336 -1.694 12.07 1 95.69 113 ARG A CA 1
ATOM 885 C C . ARG A 1 113 ? 8.398 -2.232 11.117 1 95.69 113 ARG A C 1
ATOM 887 O O . ARG A 1 113 ? 8.609 -3.443 11.039 1 95.69 113 ARG A O 1
ATOM 894 N N . TYR A 1 114 ? 9.031 -1.319 10.391 1 96.25 114 TYR A N 1
ATOM 895 C CA . TYR A 1 114 ? 10.133 -1.704 9.516 1 96.25 114 TYR A CA 1
ATOM 896 C C . TYR A 1 114 ? 11.07 -0.529 9.266 1 96.25 114 TYR A C 1
ATOM 898 O O . TYR A 1 114 ? 10.711 0.623 9.523 1 96.25 114 TYR A O 1
ATOM 906 N N . GLU A 1 115 ? 12.266 -0.848 8.773 1 95.06 115 GLU A N 1
ATOM 907 C CA . GLU A 1 115 ? 13.273 0.16 8.445 1 95.06 115 GLU A CA 1
ATOM 908 C C . GLU A 1 115 ? 13.688 0.071 6.984 1 95.06 115 GLU A C 1
ATOM 910 O O . GLU A 1 115 ? 14.078 -0.999 6.504 1 95.06 115 GLU A O 1
ATOM 915 N N . VAL A 1 116 ? 13.578 1.22 6.355 1 96.81 116 VAL A N 1
ATOM 916 C CA . VAL A 1 116 ? 13.953 1.294 4.945 1 96.81 116 VAL A CA 1
ATOM 917 C C . VAL A 1 116 ? 15.477 1.361 4.824 1 96.81 116 VAL A C 1
ATOM 919 O O . VAL A 1 116 ? 16.125 2.107 5.555 1 96.81 116 VAL A O 1
ATOM 922 N N . ASP A 1 117 ? 16 0.594 3.916 1 95.12 117 ASP A N 1
ATOM 923 C CA . ASP A 1 117 ? 17.422 0.628 3.586 1 95.12 117 ASP A CA 1
ATOM 924 C C . ASP A 1 117 ? 17.719 1.702 2.541 1 95.12 117 ASP A C 1
ATOM 926 O O . ASP A 1 117 ? 17.422 1.519 1.356 1 95.12 117 ASP A O 1
ATOM 930 N N . ARG A 1 118 ? 18.312 2.74 2.963 1 92 118 ARG A N 1
ATOM 931 C CA . ARG A 1 118 ? 18.547 3.861 2.059 1 92 118 ARG A CA 1
ATOM 932 C C . ARG A 1 118 ? 20.016 3.916 1.62 1 92 118 ARG A C 1
ATOM 934 O O . ARG A 1 118 ? 20.438 4.879 0.978 1 92 118 ARG A O 1
ATOM 941 N N . ALA A 1 119 ? 20.719 2.91 1.967 1 87.69 119 ALA A N 1
ATOM 942 C CA . ALA A 1 119 ? 22.125 2.863 1.571 1 87.69 119 ALA A CA 1
ATOM 943 C C . ALA A 1 119 ? 22.266 2.652 0.066 1 87.69 119 ALA A C 1
ATOM 945 O O . ALA A 1 119 ? 21.531 1.854 -0.525 1 87.69 119 ALA A O 1
ATOM 946 N N . PRO A 1 120 ? 23.047 3.578 -0.57 1 80.94 120 PRO A N 1
ATOM 947 C CA . PRO A 1 120 ? 23.281 3.348 -1.999 1 80.94 120 PRO A CA 1
ATOM 948 C C . PRO A 1 120 ? 23.781 1.937 -2.297 1 80.94 120 PRO A C 1
ATOM 950 O O . PRO A 1 120 ? 24.547 1.376 -1.516 1 80.94 120 PRO A O 1
ATOM 953 N N . ARG A 1 121 ? 23.047 1.354 -3.068 1 65.12 121 ARG A N 1
ATOM 954 C CA . ARG A 1 121 ? 23.469 0.004 -3.414 1 65.12 121 ARG A CA 1
ATOM 955 C C . ARG A 1 121 ? 24.891 0.012 -3.979 1 65.12 121 ARG A C 1
ATOM 957 O O . ARG A 1 121 ? 25.188 0.76 -4.91 1 65.12 121 ARG A O 1
ATOM 964 N N . GLN A 1 122 ? 25.797 -0.406 -3.17 1 63.09 122 GLN A N 1
ATOM 965 C CA . GLN A 1 122 ? 27.156 -0.503 -3.699 1 63.09 122 GLN A CA 1
ATOM 966 C C . GLN A 1 122 ? 27.219 -1.431 -4.91 1 63.09 122 GLN A C 1
ATOM 968 O O . GLN A 1 122 ? 26.781 -2.582 -4.836 1 63.09 122 GLN A O 1
ATOM 973 N N . THR A 1 123 ? 27.141 -0.936 -6.016 1 60.44 123 THR A N 1
ATOM 974 C CA . THR A 1 123 ? 27.312 -1.773 -7.195 1 60.44 123 THR A CA 1
ATOM 975 C C . THR A 1 123 ? 28.531 -2.678 -7.047 1 60.44 123 THR A C 1
ATOM 977 O O . THR A 1 123 ? 29.547 -2.275 -6.461 1 60.44 123 THR A O 1
ATOM 980 N N . GLN A 1 124 ? 28.312 -4.035 -7.289 1 61.31 124 GLN A N 1
ATOM 981 C CA . GLN A 1 124 ? 29.422 -4.98 -7.297 1 61.31 124 GLN A CA 1
ATOM 982 C C . GLN A 1 124 ? 30.625 -4.395 -8.016 1 61.31 124 GLN A C 1
ATOM 984 O O . GLN A 1 124 ? 31.781 -4.676 -7.645 1 61.31 124 GLN A O 1
ATOM 989 N N . SER A 1 125 ? 30.484 -3.545 -8.938 1 66.5 125 SER A N 1
ATOM 990 C CA . SER A 1 125 ? 31.578 -2.965 -9.703 1 66.5 125 SER A CA 1
ATOM 991 C C . SER A 1 125 ? 32.375 -1.973 -8.859 1 66.5 125 SER A C 1
ATOM 993 O O . SER A 1 125 ? 33.625 -1.939 -8.93 1 66.5 125 SER A O 1
ATOM 995 N N . ALA A 1 126 ? 31.734 -1.131 -8.102 1 63.84 126 ALA A N 1
ATOM 996 C CA . ALA A 1 126 ? 32.469 -0.178 -7.266 1 63.84 126 ALA A CA 1
ATOM 997 C C . ALA A 1 126 ? 33.25 -0.897 -6.184 1 63.84 126 ALA A C 1
ATOM 999 O O . ALA A 1 126 ? 34.375 -0.477 -5.844 1 63.84 126 ALA A O 1
ATOM 1000 N N . LYS A 1 127 ? 32.719 -2.029 -5.734 1 63.88 127 LYS A N 1
ATOM 1001 C CA . LYS A 1 127 ? 33.438 -2.842 -4.773 1 63.88 127 LYS A CA 1
ATOM 1002 C C . LYS A 1 127 ? 34.656 -3.492 -5.426 1 63.88 127 LYS A C 1
ATOM 1004 O O . LYS A 1 127 ? 35.75 -3.51 -4.844 1 63.88 127 LYS A O 1
ATOM 1009 N N . ALA A 1 128 ? 34.438 -3.953 -6.656 1 68.75 128 ALA A N 1
ATOM 1010 C CA . ALA A 1 128 ? 35.562 -4.559 -7.402 1 68.75 128 ALA A CA 1
ATOM 1011 C C . ALA A 1 128 ? 36.656 -3.531 -7.688 1 68.75 128 ALA A C 1
ATOM 1013 O O . ALA A 1 128 ? 37.844 -3.834 -7.57 1 68.75 128 ALA A O 1
ATOM 1014 N N . ASP A 1 129 ? 36.312 -2.277 -7.914 1 70.38 129 ASP A N 1
ATOM 1015 C CA . ASP A 1 129 ? 37.281 -1.222 -8.219 1 70.38 129 ASP A CA 1
ATOM 1016 C C . ASP A 1 129 ? 38.062 -0.806 -6.969 1 70.38 129 ASP A C 1
ATOM 1018 O O . ASP A 1 129 ? 39.25 -0.523 -7.035 1 70.38 129 ASP A O 1
ATOM 1022 N N . ARG A 1 130 ? 37.531 -0.908 -5.867 1 71.12 130 ARG A N 1
ATOM 1023 C CA . ARG A 1 130 ? 38.188 -0.569 -4.617 1 71.12 130 ARG A CA 1
ATOM 1024 C C . ARG A 1 130 ? 39.188 -1.661 -4.211 1 71.12 130 ARG A C 1
ATOM 1026 O O . ARG A 1 130 ? 40.281 -1.369 -3.758 1 71.12 130 ARG A O 1
ATOM 1033 N N . VAL A 1 131 ? 38.75 -2.898 -4.383 1 75.88 131 VAL A N 1
ATOM 1034 C CA . VAL A 1 131 ? 39.625 -4.043 -4.098 1 75.88 131 VAL A CA 1
ATOM 1035 C C . VAL A 1 131 ? 40.812 -4.035 -5.043 1 75.88 131 VAL A C 1
ATOM 1037 O O . VAL A 1 131 ? 41.938 -4.312 -4.625 1 75.88 131 VAL A O 1
ATOM 1040 N N . ALA A 1 132 ? 40.625 -3.689 -6.273 1 72.12 132 ALA A N 1
ATOM 1041 C CA . ALA A 1 132 ? 41.719 -3.613 -7.254 1 72.12 132 ALA A CA 1
ATOM 1042 C C . ALA A 1 132 ? 42.656 -2.449 -6.945 1 72.12 132 ALA A C 1
ATOM 1044 O O . ALA A 1 132 ? 43.875 -2.582 -7.051 1 72.12 132 ALA A O 1
ATOM 1045 N N . ALA A 1 133 ? 42.219 -1.294 -6.469 1 75.5 133 ALA A N 1
ATOM 1046 C CA . ALA A 1 133 ? 43.031 -0.125 -6.125 1 75.5 133 ALA A CA 1
ATOM 1047 C C . ALA A 1 133 ? 43.875 -0.389 -4.879 1 75.5 133 ALA A C 1
ATOM 1049 O O . ALA A 1 133 ? 45.031 0 -4.82 1 75.5 133 ALA A O 1
ATOM 1050 N N . THR A 1 134 ? 43.312 -1.155 -3.932 1 74.25 134 THR A N 1
ATOM 1051 C CA . THR A 1 134 ? 44.031 -1.495 -2.711 1 74.25 134 THR A CA 1
ATOM 1052 C C . THR A 1 134 ? 45.094 -2.537 -2.994 1 74.25 134 THR A C 1
ATOM 1054 O O . THR A 1 134 ? 46.219 -2.461 -2.447 1 74.25 134 THR A O 1
ATOM 1057 N N . ALA A 1 135 ? 44.938 -3.463 -3.893 1 70.31 135 ALA A N 1
ATOM 1058 C CA . ALA A 1 135 ? 45.906 -4.477 -4.312 1 70.31 135 ALA A CA 1
ATOM 1059 C C . ALA A 1 135 ? 47.062 -3.854 -5.102 1 70.31 135 ALA A C 1
ATOM 1061 O O . ALA A 1 135 ? 48.219 -4.281 -4.98 1 70.31 135 ALA A O 1
ATOM 1062 N N . ALA A 1 136 ? 46.812 -2.824 -5.898 1 73.75 136 ALA A N 1
ATOM 1063 C CA . ALA A 1 136 ? 47.812 -2.117 -6.699 1 73.75 136 ALA A CA 1
ATOM 1064 C C . ALA A 1 136 ? 48.719 -1.293 -5.812 1 73.75 136 ALA A C 1
ATOM 1066 O O . ALA A 1 136 ? 49.906 -1.155 -6.109 1 73.75 136 ALA A O 1
ATOM 1067 N N . GLN A 1 137 ? 48.219 -0.819 -4.699 1 68.56 137 GLN A N 1
ATOM 1068 C CA . GLN A 1 137 ? 49.031 -0.021 -3.787 1 68.56 137 GLN A CA 1
ATOM 1069 C C . GLN A 1 137 ? 49.969 -0.904 -2.973 1 68.56 137 GLN A C 1
ATOM 1071 O O . GLN A 1 137 ? 51.062 -0.468 -2.58 1 68.56 137 GLN A O 1
ATOM 1076 N N . SER A 1 138 ? 49.531 -2.049 -2.77 1 69.25 138 SER A N 1
ATOM 1077 C CA . SER A 1 138 ? 50.344 -2.945 -1.95 1 69.25 138 SER A CA 1
ATOM 1078 C C . SER A 1 138 ? 51.531 -3.455 -2.721 1 69.25 138 SER A C 1
ATOM 1080 O O . SER A 1 138 ? 52.5 -3.965 -2.125 1 69.25 138 SER A O 1
ATOM 1082 N N . HIS A 1 139 ? 51.469 -3.383 -4.035 1 61.84 139 HIS A N 1
ATOM 1083 C CA . HIS A 1 139 ? 52.562 -3.857 -4.84 1 61.84 139 HIS A CA 1
ATOM 1084 C C . HIS A 1 139 ? 53.594 -2.754 -5.059 1 61.84 139 HIS A C 1
ATOM 1086 O O . HIS A 1 139 ? 54.5 -2.893 -5.895 1 61.84 139 HIS A O 1
ATOM 1092 N N . GLU A 1 140 ? 53.438 -1.581 -4.426 1 59.06 140 GLU A N 1
ATOM 1093 C CA . GLU A 1 140 ? 54.531 -0.627 -4.484 1 59.06 140 GLU A CA 1
ATOM 1094 C C . GLU A 1 140 ? 55.781 -1.174 -3.785 1 59.06 140 GLU A C 1
ATOM 1096 O O . GLU A 1 140 ? 55.75 -1.441 -2.582 1 59.06 140 GLU A O 1
ATOM 1101 N N . VAL A 1 141 ? 56.688 -1.81 -4.387 1 59 141 VAL A N 1
ATOM 1102 C CA . VAL A 1 141 ? 58 -2.309 -3.982 1 59 141 VAL A CA 1
ATOM 1103 C C . VAL A 1 141 ? 58.75 -1.21 -3.248 1 59 141 VAL A C 1
ATOM 1105 O O . VAL A 1 141 ? 58.75 -0.046 -3.654 1 59 141 VAL A O 1
ATOM 1108 N N . PRO A 1 142 ? 59.125 -1.361 -2.078 1 54.72 142 PRO A N 1
ATOM 1109 C CA . PRO A 1 142 ? 59.969 -0.384 -1.405 1 54.72 142 PRO A CA 1
ATOM 1110 C C . PRO A 1 142 ? 61.156 0.06 -2.27 1 54.72 142 PRO A C 1
ATOM 1112 O O . PRO A 1 142 ? 61.812 -0.774 -2.891 1 54.72 142 PRO A O 1
ATOM 1115 N N . THR A 1 143 ? 61.156 1.201 -2.758 1 55.19 143 THR A N 1
ATOM 1116 C CA . THR A 1 143 ? 62.281 1.786 -3.49 1 55.19 143 THR A CA 1
ATOM 1117 C C . THR A 1 143 ? 63.594 1.412 -2.84 1 55.19 143 THR A C 1
ATOM 1119 O O . THR A 1 143 ? 63.781 1.575 -1.63 1 55.19 143 THR A O 1
ATOM 1122 N N . GLU A 1 144 ? 64.375 0.605 -3.471 1 54.69 144 GLU A N 1
ATOM 1123 C CA . GLU A 1 144 ? 65.688 0.212 -3.104 1 54.69 144 GLU A CA 1
ATOM 1124 C C . GLU A 1 144 ? 66.5 1.414 -2.637 1 54.69 144 GLU A C 1
ATOM 1126 O O . GLU A 1 144 ? 66.5 2.469 -3.275 1 54.69 144 GLU A O 1
ATOM 1131 N N . PHE A 1 145 ? 67 1.483 -1.396 1 50.19 145 PHE A N 1
ATOM 1132 C CA . PHE A 1 145 ? 67.938 2.445 -0.796 1 50.19 145 PHE A CA 1
ATOM 1133 C C . PHE A 1 145 ? 69.125 2.68 -1.697 1 50.19 145 PHE A C 1
ATOM 1135 O O . PHE A 1 145 ? 69.875 1.746 -2.004 1 50.19 145 PHE A O 1
ATOM 1142 N N . GLU A 1 146 ? 69.125 3.631 -2.621 1 55.12 146 GLU A N 1
ATOM 1143 C CA . GLU A 1 146 ? 70.25 4.016 -3.416 1 55.12 146 GLU A CA 1
ATOM 1144 C C . GLU A 1 146 ? 71.5 4.191 -2.535 1 55.12 146 GLU A C 1
ATOM 1146 O O . GLU A 1 146 ? 71.5 4.953 -1.564 1 55.12 146 GLU A O 1
ATOM 1151 N N . ALA A 1 147 ? 72.562 3.33 -2.645 1 51.47 147 ALA A N 1
ATOM 1152 C CA . ALA A 1 147 ? 73.875 3.383 -1.955 1 51.47 147 ALA A CA 1
ATOM 1153 C C . ALA A 1 147 ? 74.5 4.738 -2.152 1 51.47 147 ALA A C 1
ATOM 1155 O O . ALA A 1 147 ? 74.5 5.312 -3.244 1 51.47 147 ALA A O 1
ATOM 1156 N N . PRO A 1 148 ? 74.812 5.426 -1.087 1 45.91 148 PRO A N 1
ATOM 1157 C CA . PRO A 1 148 ? 75.5 6.727 -1.197 1 45.91 148 PRO A CA 1
ATOM 1158 C C . PRO A 1 148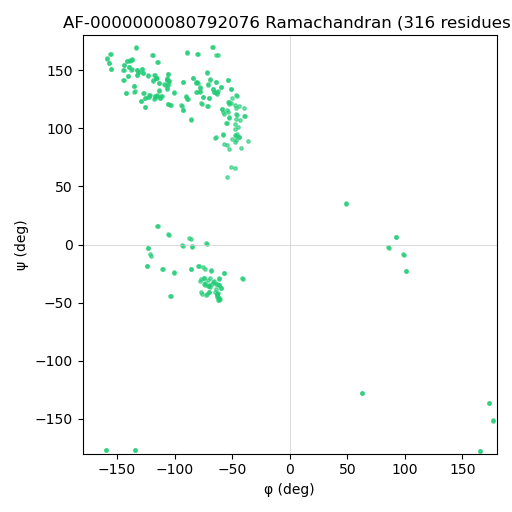 ? 76.75 6.668 -2.027 1 45.91 148 PRO A C 1
ATOM 1160 O O . PRO A 1 148 ? 77.562 5.73 -1.885 1 45.91 148 PRO A O 1
ATOM 1163 N N . ALA A 1 149 ? 76.875 7.203 -3.195 1 51.91 149 ALA A N 1
ATOM 1164 C CA . ALA A 1 149 ? 78.062 7.293 -4.086 1 51.91 149 ALA A CA 1
ATOM 1165 C C . ALA 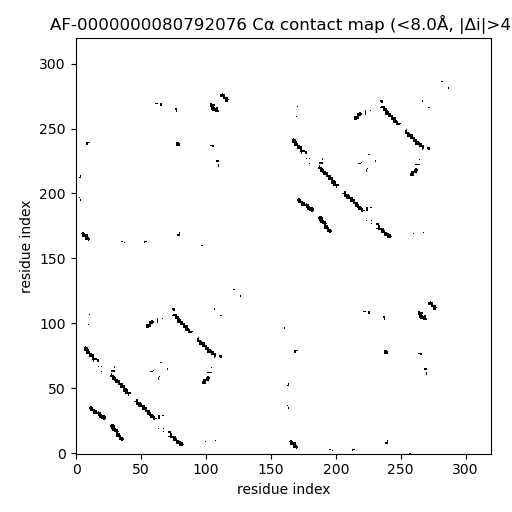A 1 149 ? 79.312 7.758 -3.332 1 51.91 149 ALA A C 1
ATOM 1167 O O . ALA A 1 149 ? 79.25 8.766 -2.623 1 51.91 149 ALA A O 1
ATOM 1168 N N . THR A 1 150 ? 80.188 6.844 -2.949 1 50.72 150 THR A N 1
ATOM 1169 C CA . THR A 1 150 ? 81.5 7.105 -2.367 1 50.72 150 THR A CA 1
ATOM 1170 C C . THR A 1 150 ? 82.25 8.102 -3.219 1 50.72 150 THR A C 1
ATOM 1172 O O . THR A 1 150 ? 82.5 7.852 -4.398 1 50.72 150 THR A O 1
ATOM 1175 N N . HIS A 1 151 ? 82.188 9.398 -3.02 1 54.94 151 HIS A N 1
ATOM 1176 C CA . HIS A 1 151 ? 83 10.469 -3.604 1 54.94 151 HIS A CA 1
ATOM 1177 C C . HIS A 1 151 ? 84.5 10.195 -3.434 1 54.94 151 HIS A C 1
ATOM 1179 O O . HIS A 1 151 ? 85 10.172 -2.311 1 54.94 151 HIS A O 1
ATOM 1185 N N . HIS A 1 152 ? 85.125 9.375 -4.297 1 53.78 152 HIS A N 1
ATOM 1186 C CA . HIS A 1 152 ? 86.562 9.203 -4.309 1 53.78 152 HIS A CA 1
ATOM 1187 C C . HIS A 1 152 ? 87.25 10.531 -4.531 1 53.78 152 HIS A C 1
ATOM 1189 O O . HIS A 1 152 ? 86.938 11.281 -5.449 1 53.78 152 HIS A O 1
ATOM 1195 N N . PRO A 1 153 ? 88 11.07 -3.562 1 47.84 153 PRO A N 1
ATOM 1196 C CA . PRO A 1 153 ? 88.75 12.305 -3.652 1 47.84 153 PRO A CA 1
ATOM 1197 C C . PRO A 1 153 ? 89.75 12.281 -4.805 1 47.84 153 PRO A C 1
ATOM 1199 O O . PRO A 1 153 ? 90.312 11.227 -5.141 1 47.84 153 PRO A O 1
ATOM 1202 N N . ALA A 1 154 ? 89.625 13.047 -5.855 1 48.5 154 ALA A N 1
ATOM 1203 C CA . ALA A 1 154 ? 90.5 13.273 -6.992 1 48.5 154 ALA A CA 1
ATOM 1204 C C . ALA A 1 154 ? 91.938 13.516 -6.531 1 48.5 154 ALA A C 1
ATOM 1206 O O . ALA A 1 154 ? 92.188 14.258 -5.578 1 48.5 154 ALA A O 1
ATOM 1207 N N . ASP A 1 155 ? 92.75 12.5 -6.703 1 44.97 155 ASP A N 1
ATOM 1208 C CA . ASP A 1 155 ? 94.188 12.508 -6.465 1 44.97 155 ASP A CA 1
ATOM 1209 C C . ASP A 1 155 ? 94.875 13.734 -7.094 1 44.97 155 ASP A C 1
ATOM 1211 O O . ASP A 1 155 ? 94.688 13.984 -8.289 1 44.97 155 ASP A O 1
ATOM 1215 N N . SER A 1 156 ? 94.938 14.836 -6.336 1 49.5 156 SER A N 1
ATOM 1216 C CA . SER A 1 156 ? 95.75 16 -6.703 1 49.5 156 SER A CA 1
ATOM 1217 C C . SER A 1 156 ? 97.188 15.586 -7.117 1 49.5 156 SER A C 1
ATOM 1219 O O . SER A 1 156 ? 98 15.156 -6.285 1 49.5 156 SER A O 1
ATOM 1221 N N . GLY A 1 157 ? 97.375 14.875 -8.211 1 42.25 157 GLY A N 1
ATOM 1222 C CA . GLY A 1 157 ? 98.625 14.602 -8.781 1 42.25 157 GLY A CA 1
ATOM 1223 C C . GLY A 1 157 ? 99.562 15.82 -8.828 1 42.25 157 GLY A C 1
ATOM 1224 O O . GLY A 1 157 ? 99.188 16.859 -9.352 1 42.25 157 GLY A O 1
ATOM 1225 N N . LEU A 1 158 ? 100.375 15.922 -7.738 1 38.78 158 LEU A N 1
ATOM 1226 C CA . LEU A 1 158 ? 101.5 16.812 -7.617 1 38.78 158 LEU A CA 1
ATOM 1227 C C . LEU A 1 158 ? 102.438 16.688 -8.828 1 38.78 158 LEU A C 1
ATOM 1229 O O . LEU A 1 158 ? 103 15.617 -9.07 1 38.78 158 LEU A O 1
ATOM 1233 N N . ALA A 1 159 ? 102 17.062 -9.961 1 35.97 159 ALA A N 1
ATOM 1234 C CA . ALA A 1 159 ? 103 17.219 -11.016 1 35.97 159 ALA A CA 1
ATOM 1235 C C . ALA A 1 159 ? 104.188 17.953 -10.5 1 35.97 159 ALA A C 1
ATOM 1237 O O . ALA A 1 159 ? 104.125 19.047 -9.953 1 35.97 159 ALA A O 1
ATOM 1238 N N . LEU A 1 160 ? 105.312 17.094 -10.172 1 31.03 160 LEU A N 1
ATOM 1239 C CA . LEU A 1 160 ? 106.688 17.531 -10.125 1 31.03 160 LEU A CA 1
ATOM 1240 C C . LEU A 1 160 ? 107 18.422 -11.328 1 31.03 160 LEU A C 1
ATOM 1242 O O . LEU A 1 160 ? 106.688 18.078 -12.461 1 31.03 160 LEU A O 1
ATOM 1246 N N . MET B 1 1 ? -20.047 -11.398 -1.58 1 54.09 1 MET B N 1
ATOM 1247 C CA . MET B 1 1 ? -19.438 -11.242 -0.268 1 54.09 1 MET B CA 1
ATOM 1248 C C . MET B 1 1 ? -19.562 -9.812 0.229 1 54.09 1 MET B C 1
ATOM 1250 O O . MET B 1 1 ? -18.828 -8.93 -0.215 1 54.09 1 MET B O 1
ATOM 1254 N N . ALA B 1 2 ? -20.719 -9.531 0.963 1 64.88 2 ALA B N 1
ATOM 1255 C CA . ALA B 1 2 ? -21.406 -8.266 1.217 1 64.88 2 ALA B CA 1
ATOM 1256 C C . ALA B 1 2 ? -20.609 -7.395 2.188 1 64.88 2 ALA B C 1
ATOM 1258 O O . ALA B 1 2 ? -20.797 -6.176 2.227 1 64.88 2 ALA B O 1
ATOM 1259 N N . GLY B 1 3 ? -19.391 -7.902 2.662 1 85.5 3 GLY B N 1
ATOM 1260 C CA . GLY B 1 3 ? -18.859 -7.086 3.744 1 85.5 3 GLY B CA 1
ATOM 1261 C C . GLY B 1 3 ? -17.469 -6.551 3.467 1 85.5 3 GLY B C 1
ATOM 1262 O O . GLY B 1 3 ? -16.984 -5.668 4.18 1 85.5 3 GLY B O 1
ATOM 1263 N N . ILE B 1 4 ? -16.938 -6.953 2.336 1 90.5 4 ILE B N 1
ATOM 1264 C CA . ILE B 1 4 ? -15.586 -6.496 2.051 1 90.5 4 ILE B CA 1
ATOM 1265 C C . ILE B 1 4 ? -15.633 -5.078 1.481 1 90.5 4 ILE B C 1
ATOM 1267 O O . ILE B 1 4 ? -16.469 -4.773 0.625 1 90.5 4 ILE B O 1
ATOM 1271 N N . ARG B 1 5 ? -14.688 -4.309 1.942 1 95.12 5 ARG B N 1
ATOM 1272 C CA . ARG B 1 5 ? -14.602 -2.939 1.446 1 95.12 5 ARG B CA 1
ATOM 1273 C C . ARG B 1 5 ? -13.297 -2.721 0.679 1 95.12 5 ARG B C 1
ATOM 1275 O O . ARG B 1 5 ? -12.219 -3.08 1.158 1 95.12 5 ARG B O 1
ATOM 1282 N N . THR B 1 6 ? -13.469 -2.201 -0.517 1 98.06 6 THR B N 1
ATOM 1283 C CA . THR B 1 6 ? -12.328 -1.728 -1.294 1 98.06 6 THR B CA 1
ATOM 1284 C C . THR B 1 6 ? -12.406 -0.217 -1.498 1 98.06 6 THR B C 1
ATOM 1286 O O . THR B 1 6 ? -13.469 0.383 -1.354 1 98.06 6 THR B O 1
ATOM 1289 N N . TYR B 1 7 ? -11.25 0.375 -1.755 1 98.56 7 TYR B N 1
ATOM 1290 C CA . TYR B 1 7 ? -11.148 1.815 -1.96 1 98.56 7 TYR B CA 1
ATOM 1291 C C . TYR B 1 7 ? -10.281 2.133 -3.178 1 98.56 7 TYR B C 1
ATOM 1293 O O . TYR B 1 7 ? -9.906 1.233 -3.932 1 98.56 7 TYR B O 1
ATOM 1301 N N . GLU B 1 8 ? -10.055 3.408 -3.436 1 98.88 8 GLU B N 1
ATOM 1302 C CA . GLU B 1 8 ? -9.18 3.838 -4.52 1 98.88 8 GLU B CA 1
ATOM 1303 C C . GLU B 1 8 ? -7.707 3.75 -4.113 1 98.88 8 GLU B C 1
ATOM 1305 O O . GLU B 1 8 ? -7.352 4.09 -2.982 1 98.88 8 GLU B O 1
ATOM 1310 N N . SER B 1 9 ? -6.934 3.303 -5.039 1 98.94 9 SER B N 1
ATOM 1311 C CA . SER B 1 9 ? -5.492 3.223 -4.816 1 98.94 9 SER B CA 1
ATOM 1312 C C . SER B 1 9 ? -4.738 4.191 -5.719 1 98.94 9 SER B C 1
ATOM 1314 O O . SER B 1 9 ? -5.086 4.352 -6.895 1 98.94 9 SER B O 1
ATOM 1316 N N . PHE B 1 10 ? -3.764 4.828 -5.203 1 98.88 10 PHE B N 1
ATOM 1317 C CA . PHE B 1 10 ? -2.779 5.598 -5.953 1 98.88 10 PHE B CA 1
ATOM 1318 C C . PHE B 1 10 ? -1.362 5.199 -5.562 1 98.88 10 PHE B C 1
ATOM 1320 O O . PHE B 1 10 ? -1.027 5.172 -4.375 1 98.88 10 PHE B O 1
ATOM 1327 N N . SER B 1 11 ? -0.609 4.789 -6.59 1 98.88 11 SER B N 1
ATOM 1328 C CA . SER B 1 11 ? 0.783 4.418 -6.359 1 98.88 11 SER B CA 1
ATOM 1329 C C . SER B 1 11 ? 1.727 5.238 -7.23 1 98.88 11 SER B C 1
ATOM 1331 O O . SER B 1 11 ? 1.376 5.617 -8.352 1 98.88 11 SER B O 1
ATOM 1333 N N . GLY B 1 12 ? 2.865 5.555 -6.746 1 98.69 12 GLY B N 1
ATOM 1334 C CA . GLY B 1 12 ? 3.906 6.348 -7.379 1 98.69 12 GLY B CA 1
ATOM 1335 C C . GLY B 1 12 ? 5.102 6.594 -6.477 1 98.69 12 GLY B C 1
ATOM 1336 O O . GLY B 1 12 ? 5.508 5.711 -5.719 1 98.69 12 GLY B O 1
ATOM 1337 N N . PHE B 1 13 ? 5.766 7.707 -6.703 1 98.81 13 PHE B N 1
ATOM 1338 C CA . PHE B 1 13 ? 6.895 8.07 -5.855 1 98.81 13 PHE B CA 1
ATOM 1339 C C . PHE B 1 13 ? 6.777 9.523 -5.391 1 98.81 13 PHE B C 1
ATOM 1341 O O . PHE B 1 13 ? 6.148 10.344 -6.059 1 98.81 13 PHE B O 1
ATOM 1348 N N . ILE B 1 14 ? 7.285 9.727 -4.23 1 98.88 14 ILE B N 1
ATOM 1349 C CA . ILE B 1 14 ? 7.301 11.094 -3.715 1 98.88 14 ILE B CA 1
ATOM 1350 C C . ILE B 1 14 ? 8.32 11.922 -4.492 1 98.88 14 ILE B C 1
ATOM 1352 O O . ILE B 1 14 ? 9.523 11.664 -4.422 1 98.88 14 ILE B O 1
ATOM 1356 N N . ALA B 1 15 ? 7.824 12.961 -5.137 1 98.81 15 ALA B N 1
ATOM 1357 C CA . ALA B 1 15 ? 8.664 13.68 -6.086 1 98.81 15 ALA B CA 1
ATOM 1358 C C . ALA B 1 15 ? 9.219 14.961 -5.473 1 98.81 15 ALA B C 1
ATOM 1360 O O . ALA B 1 15 ? 10.227 15.492 -5.934 1 98.81 15 ALA B O 1
ATOM 1361 N N . SER B 1 16 ? 8.578 15.5 -4.5 1 98.75 16 SER B N 1
ATOM 1362 C CA . SER B 1 16 ? 9.008 16.734 -3.873 1 98.75 16 SER B CA 1
ATOM 1363 C C . SER B 1 16 ? 9.32 16.531 -2.395 1 98.75 16 SER B C 1
ATOM 1365 O O . SER B 1 16 ? 8.922 15.523 -1.808 1 98.75 16 SER B O 1
ATOM 1367 N N . THR B 1 17 ? 10.055 17.547 -1.889 1 98.44 17 THR B N 1
ATOM 1368 C CA . THR B 1 17 ? 10.211 17.531 -0.438 1 98.44 17 THR B CA 1
ATOM 1369 C C . THR B 1 17 ? 8.859 17.719 0.248 1 98.44 17 THR B C 1
ATOM 1371 O O . THR B 1 17 ? 8.125 18.672 -0.053 1 98.44 17 THR B O 1
ATOM 1374 N N . PRO B 1 18 ? 8.555 16.875 1.178 1 98.56 18 PRO B N 1
ATOM 1375 C CA . PRO B 1 18 ? 7.242 16.969 1.817 1 98.56 18 PRO B CA 1
ATOM 1376 C C . PRO B 1 18 ? 7.105 18.219 2.691 1 98.56 18 PRO B C 1
ATOM 1378 O O . PRO B 1 18 ? 8.07 18.625 3.354 1 98.56 18 PRO B O 1
ATOM 1381 N N . ASN B 1 19 ? 5.922 18.828 2.664 1 98 19 ASN B N 1
ATOM 1382 C CA . ASN B 1 19 ? 5.492 19.828 3.637 1 98 19 ASN B CA 1
ATOM 1383 C C . ASN B 1 19 ? 4.723 19.188 4.789 1 98 19 ASN B C 1
ATOM 1385 O O . ASN B 1 19 ? 3.646 18.625 4.586 1 98 19 ASN B O 1
ATOM 1389 N N . THR B 1 20 ? 5.23 19.25 5.973 1 98.31 20 THR B N 1
ATOM 1390 C CA . THR B 1 20 ? 4.637 18.547 7.105 1 98.31 20 THR B CA 1
ATOM 1391 C C . THR B 1 20 ? 4.125 19.531 8.148 1 98.31 20 THR B C 1
ATOM 1393 O O . THR B 1 20 ? 3.939 19.188 9.312 1 98.31 20 THR B O 1
ATOM 1396 N N . GLU B 1 21 ? 3.996 20.766 7.734 1 97 21 GLU B N 1
ATOM 1397 C CA . GLU B 1 21 ? 3.422 21.766 8.641 1 97 21 GLU B CA 1
ATOM 1398 C C . GLU B 1 21 ? 1.979 21.406 9 1 97 21 GLU B C 1
ATOM 1400 O O . GLU B 1 21 ? 1.181 21.078 8.117 1 97 21 GLU B O 1
ATOM 1405 N N . PRO B 1 22 ? 1.706 21.469 10.305 1 96.5 22 PRO B N 1
ATOM 1406 C CA . PRO B 1 22 ? 0.322 21.172 10.695 1 96.5 22 PRO B CA 1
ATOM 1407 C C . PRO B 1 22 ? -0.669 22.188 10.125 1 96.5 22 PRO B C 1
ATOM 1409 O O . PRO B 1 22 ? -0.264 23.25 9.648 1 96.5 22 PRO B O 1
ATOM 1412 N N . THR B 1 23 ? -1.972 21.797 10.141 1 95 23 THR B N 1
ATOM 1413 C CA . THR B 1 23 ? -3.023 22.719 9.742 1 95 23 THR B CA 1
ATOM 1414 C C . THR B 1 23 ? -3.146 23.875 10.742 1 95 23 THR B C 1
ATOM 1416 O O . THR B 1 23 ? -2.521 23.844 11.805 1 95 23 THR B O 1
ATOM 1419 N N . ALA B 1 24 ? -3.936 24.906 10.391 1 92.94 24 ALA B N 1
ATOM 1420 C CA . ALA B 1 24 ? -4.16 26.047 11.281 1 92.94 24 ALA B CA 1
ATOM 1421 C C . ALA B 1 24 ? -4.734 25.594 12.617 1 92.94 24 ALA B C 1
ATOM 1423 O O . ALA B 1 24 ? -4.496 26.234 13.648 1 92.94 24 ALA B O 1
ATOM 1424 N N . LYS B 1 25 ? -5.391 24.469 12.664 1 94.5 25 LYS B N 1
ATOM 1425 C CA . LYS B 1 25 ? -6.02 23.953 13.875 1 94.5 25 LYS B CA 1
ATOM 1426 C C . LYS B 1 25 ? -5.082 23 14.617 1 94.5 25 LYS B C 1
ATOM 1428 O O . LYS B 1 25 ? -5.484 22.359 15.578 1 94.5 25 LYS B O 1
ATOM 1433 N N . GLY B 1 26 ? -3.844 22.781 14.055 1 95.12 26 GLY B N 1
ATOM 1434 C CA . GLY B 1 26 ? -2.84 21.984 14.75 1 95.12 26 GLY B CA 1
ATOM 1435 C C . GLY B 1 26 ? -2.883 20.516 14.375 1 95.12 26 GLY B C 1
ATOM 1436 O O . GLY B 1 26 ? -2.193 19.703 14.984 1 95.12 26 GLY B O 1
ATOM 1437 N N . LYS B 1 27 ? -3.658 20.188 13.461 1 95.44 27 LYS B N 1
ATOM 1438 C CA . LYS B 1 27 ? -3.766 18.797 13.016 1 95.44 27 LYS B CA 1
ATOM 1439 C C . LYS B 1 27 ? -2.588 18.422 12.125 1 95.44 27 LYS B C 1
ATOM 1441 O O . LYS B 1 27 ? -2.209 19.172 11.227 1 95.44 27 LYS B O 1
ATOM 1446 N N . PRO B 1 28 ? -1.975 17.203 12.469 1 98 28 PRO B N 1
ATOM 1447 C CA . PRO B 1 28 ? -0.888 16.766 11.586 1 98 28 PRO B CA 1
ATOM 1448 C C . PRO B 1 28 ? -1.3 16.719 10.117 1 98 28 PRO B C 1
ATOM 1450 O O . PRO B 1 28 ? -2.424 16.312 9.797 1 98 28 PRO B O 1
ATOM 1453 N N . ARG B 1 29 ? -0.394 17.109 9.281 1 98.5 29 ARG B N 1
ATOM 1454 C CA . ARG B 1 29 ? -0.63 17.109 7.84 1 98.5 29 ARG B CA 1
ATOM 1455 C C . ARG B 1 29 ? 0.635 16.75 7.074 1 98.5 29 ARG B C 1
ATOM 1457 O O . ARG B 1 29 ? 1.742 17.094 7.484 1 98.5 29 ARG B O 1
ATOM 1464 N N . PHE B 1 30 ? 0.486 16.016 6.047 1 98.75 30 PHE B N 1
ATOM 1465 C CA . PHE B 1 30 ? 1.538 15.68 5.094 1 98.75 30 PHE B CA 1
ATOM 1466 C C . PHE B 1 30 ? 1.117 16.031 3.674 1 98.75 30 PHE B C 1
ATOM 1468 O O . PHE B 1 30 ? 0.044 15.633 3.219 1 98.75 30 PHE B O 1
ATOM 1475 N N . TYR B 1 31 ? 1.952 16.812 3.016 1 98.56 31 TYR B N 1
ATOM 1476 C CA . TYR B 1 31 ? 1.686 17.203 1.641 1 98.56 31 TYR B CA 1
ATOM 1477 C C . TYR B 1 31 ? 2.936 17.078 0.779 1 98.56 31 TYR B C 1
ATOM 1479 O O . TYR B 1 31 ? 4.027 17.469 1.19 1 98.56 31 TYR B O 1
ATOM 1487 N N . ALA B 1 32 ? 2.781 16.531 -0.407 1 98.75 32 ALA B N 1
ATOM 1488 C CA . ALA B 1 32 ? 3.861 16.453 -1.389 1 98.75 32 ALA B CA 1
ATOM 1489 C C . ALA B 1 32 ? 3.309 16.266 -2.799 1 98.75 32 ALA B C 1
ATOM 1491 O O . ALA B 1 32 ? 2.139 15.922 -2.973 1 98.75 32 ALA B O 1
ATOM 1492 N N . GLN B 1 33 ? 4.125 16.578 -3.768 1 98.5 33 GLN B N 1
ATOM 1493 C CA . GLN B 1 33 ? 3.838 16.141 -5.129 1 98.5 33 GLN B CA 1
ATOM 1494 C C . GLN B 1 33 ? 4.277 14.688 -5.336 1 98.5 33 GLN B C 1
ATOM 1496 O O . GLN B 1 33 ? 5.406 14.32 -5.004 1 98.5 33 GLN B O 1
ATOM 1501 N N . ALA B 1 34 ? 3.412 13.93 -5.871 1 98.75 34 ALA B N 1
ATOM 1502 C CA . ALA B 1 34 ? 3.754 12.555 -6.246 1 98.75 34 ALA B CA 1
ATOM 1503 C C . ALA B 1 34 ? 3.893 12.422 -7.762 1 98.75 34 ALA B C 1
ATOM 1505 O O . ALA B 1 34 ? 3.129 13.031 -8.516 1 98.75 34 ALA B O 1
ATOM 1506 N N . GLY B 1 35 ? 4.844 11.625 -8.125 1 98.56 35 GLY B N 1
ATOM 1507 C CA . GLY B 1 35 ? 4.996 11.281 -9.531 1 98.56 35 GLY B CA 1
ATOM 1508 C C . GLY B 1 35 ? 4.516 9.875 -9.859 1 98.56 35 GLY B C 1
ATOM 1509 O O . GLY B 1 35 ? 4.695 8.953 -9.062 1 98.56 35 GLY B O 1
ATOM 1510 N N . GLN B 1 36 ? 3.877 9.727 -10.992 1 98.12 36 GLN B N 1
ATOM 1511 C CA . GLN B 1 36 ? 3.502 8.43 -11.547 1 98.12 36 GLN B CA 1
ATOM 1512 C C . GLN B 1 36 ? 4.02 8.266 -12.969 1 98.12 36 GLN B C 1
ATOM 1514 O O . GLN B 1 36 ? 3.654 9.039 -13.859 1 98.12 36 GLN B O 1
ATOM 1519 N N . ASN B 1 37 ? 4.875 7.262 -13.117 1 96.5 37 ASN B N 1
ATOM 1520 C CA . ASN B 1 37 ? 5.371 6.969 -14.461 1 96.5 37 ASN B CA 1
ATOM 1521 C C . ASN B 1 37 ? 4.281 6.355 -15.336 1 96.5 37 ASN B C 1
ATOM 1523 O O . ASN B 1 37 ? 3.525 5.496 -14.883 1 96.5 37 ASN B O 1
ATOM 1527 N N . GLN B 1 38 ? 4.258 6.855 -16.562 1 94.38 38 GLN B N 1
ATOM 1528 C CA . GLN B 1 38 ? 3.311 6.332 -17.531 1 94.38 38 GLN B CA 1
ATOM 1529 C C . GLN B 1 38 ? 4.012 5.441 -18.562 1 94.38 38 GLN B C 1
ATOM 1531 O O . GLN B 1 38 ? 5.137 5.73 -18.969 1 94.38 38 GLN B O 1
ATOM 1536 N N . TYR B 1 39 ? 3.252 4.316 -18.828 1 92.19 39 TYR B N 1
ATOM 1537 C CA . TYR B 1 39 ? 3.818 3.367 -19.781 1 92.19 39 TYR B CA 1
ATOM 1538 C C . TYR B 1 39 ? 2.82 3.045 -20.891 1 92.19 39 TYR B C 1
ATOM 1540 O O . TYR B 1 39 ? 1.607 3.078 -20.672 1 92.19 39 TYR B O 1
ATOM 1548 N N . ARG B 1 40 ? 3.35 2.797 -22.016 1 92.19 40 ARG B N 1
ATOM 1549 C CA . ARG B 1 40 ? 2.568 2.289 -23.141 1 92.19 40 ARG B CA 1
ATOM 1550 C C . ARG B 1 40 ? 2.951 0.851 -23.469 1 92.19 40 ARG B C 1
ATOM 1552 O O . ARG B 1 40 ? 4.137 0.522 -23.547 1 92.19 40 ARG B O 1
ATOM 1559 N N . LYS B 1 41 ? 1.877 0.057 -23.516 1 90 41 LYS B N 1
ATOM 1560 C CA . LYS B 1 41 ? 2.127 -1.323 -23.922 1 90 41 LYS B CA 1
ATOM 1561 C C . LYS B 1 41 ? 2.361 -1.423 -25.422 1 90 41 LYS B C 1
ATOM 1563 O O . LYS B 1 41 ? 1.531 -0.978 -26.219 1 90 41 LYS B O 1
ATOM 1568 N N . GLU B 1 42 ? 3.426 -2.02 -25.766 1 92.62 42 GLU B N 1
ATOM 1569 C CA . GLU B 1 42 ? 3.779 -2.191 -27.172 1 92.62 42 GLU B CA 1
ATOM 1570 C C . GLU B 1 42 ? 3.201 -3.486 -27.734 1 92.62 42 GLU B C 1
ATOM 1572 O O . GLU B 1 42 ? 2.721 -4.336 -26.984 1 92.62 42 GLU B O 1
ATOM 1577 N N . SER B 1 43 ? 3.211 -3.572 -29.047 1 92.62 43 SER B N 1
ATOM 1578 C CA . SER B 1 43 ? 2.637 -4.723 -29.734 1 92.62 43 SER B CA 1
ATOM 1579 C C . SER B 1 43 ? 3.354 -6.012 -29.359 1 92.62 43 SER B C 1
ATOM 1581 O O . SER B 1 43 ? 2.754 -7.09 -29.375 1 92.62 43 SER B O 1
ATOM 1583 N N . ASP B 1 44 ? 4.625 -5.875 -29.031 1 92.69 44 ASP B N 1
ATOM 1584 C CA . ASP B 1 44 ? 5.418 -7.059 -28.719 1 92.69 44 ASP B CA 1
ATOM 1585 C C . ASP B 1 44 ? 5.258 -7.457 -27.25 1 92.69 44 ASP B C 1
ATOM 1587 O O . ASP B 1 44 ? 5.887 -8.414 -26.781 1 92.69 44 ASP B O 1
ATOM 1591 N N . GLY B 1 45 ? 4.488 -6.691 -26.516 1 89.69 45 GLY B N 1
ATOM 1592 C CA . GLY B 1 45 ? 4.234 -7 -25.109 1 89.69 45 GLY B CA 1
ATOM 1593 C C . GLY B 1 45 ? 5.109 -6.207 -24.156 1 89.69 45 GLY B C 1
ATOM 1594 O O . GLY B 1 45 ? 4.906 -6.246 -22.953 1 89.69 45 GLY B O 1
ATOM 1595 N N . SER B 1 46 ? 6.062 -5.516 -24.797 1 89.94 46 SER B N 1
ATOM 1596 C CA . SER B 1 46 ? 6.934 -4.707 -23.938 1 89.94 46 SER B CA 1
ATOM 1597 C C . SER B 1 46 ? 6.273 -3.389 -23.562 1 89.94 46 SER B C 1
ATOM 1599 O O . SER B 1 46 ? 5.18 -3.076 -24.047 1 89.94 46 SER B O 1
ATOM 1601 N N . TYR B 1 47 ? 6.867 -2.775 -22.531 1 90.25 47 TYR B N 1
ATOM 1602 C CA . TYR B 1 47 ? 6.352 -1.487 -22.078 1 90.25 47 TYR B CA 1
ATOM 1603 C C . TYR B 1 47 ? 7.363 -0.376 -22.328 1 90.25 47 TYR B C 1
ATOM 1605 O O . TYR B 1 47 ? 8.562 -0.548 -22.078 1 90.25 47 TYR B O 1
ATOM 1613 N N . THR B 1 48 ? 6.848 0.757 -22.922 1 93.81 48 THR B N 1
ATOM 1614 C CA . THR B 1 48 ? 7.676 1.938 -23.141 1 93.81 48 THR B CA 1
ATOM 1615 C C . THR B 1 48 ? 7.211 3.094 -22.266 1 93.81 48 THR B C 1
ATOM 1617 O O . THR B 1 48 ? 6.027 3.441 -22.266 1 93.81 48 THR B O 1
ATOM 1620 N N . LYS B 1 49 ? 8.211 3.607 -21.516 1 92.31 49 LYS B N 1
ATOM 1621 C CA . LYS B 1 49 ? 7.863 4.766 -20.703 1 92.31 49 LYS B CA 1
ATOM 1622 C C . LYS B 1 49 ? 7.512 5.969 -21.578 1 92.31 49 LYS B C 1
ATOM 1624 O O . LYS B 1 49 ? 8.281 6.344 -22.469 1 92.31 49 LYS B O 1
ATOM 1629 N N . THR B 1 50 ? 6.41 6.637 -21.328 1 93.19 50 THR B N 1
ATOM 1630 C CA . THR B 1 50 ? 5.965 7.746 -22.172 1 93.19 50 THR B CA 1
ATOM 1631 C C . THR B 1 50 ? 6.09 9.07 -21.422 1 93.19 50 THR B C 1
ATOM 1633 O O . THR B 1 50 ? 6.094 10.141 -22.031 1 93.19 50 THR B O 1
ATOM 1636 N N . GLY B 1 51 ? 6.145 9.086 -20.109 1 95.06 51 GLY B N 1
ATOM 1637 C CA . GLY B 1 51 ? 6.273 10.305 -19.312 1 95.06 51 GLY B CA 1
ATOM 1638 C C . GLY B 1 51 ? 5.957 10.102 -17.844 1 95.06 51 GLY B C 1
ATOM 1639 O O . GLY B 1 51 ? 5.883 8.969 -17.375 1 95.06 51 GLY B O 1
ATOM 1640 N N . THR B 1 52 ? 6.02 11.148 -17.125 1 96.5 52 THR B N 1
ATOM 1641 C CA . THR B 1 52 ? 5.641 11.188 -15.719 1 96.5 52 THR B CA 1
ATOM 1642 C C . THR B 1 52 ? 4.531 12.203 -15.477 1 96.5 52 THR B C 1
ATOM 1644 O O . THR B 1 52 ? 4.574 13.312 -16.016 1 96.5 52 THR B O 1
ATOM 1647 N N . GLU B 1 53 ? 3.527 11.727 -14.82 1 96.88 53 GLU B N 1
ATOM 1648 C CA . GLU B 1 53 ? 2.457 12.617 -14.383 1 96.88 53 GLU B CA 1
ATOM 1649 C C . GLU B 1 53 ? 2.533 12.875 -12.883 1 96.88 53 GLU B C 1
ATOM 1651 O O . GLU B 1 53 ? 2.953 12 -12.117 1 96.88 53 GLU B O 1
ATOM 1656 N N . TYR B 1 54 ? 2.139 14.086 -12.531 1 97.06 54 TYR B N 1
ATOM 1657 C CA . TYR B 1 54 ? 2.27 14.469 -11.133 1 97.06 54 TYR B CA 1
ATOM 1658 C C . TYR B 1 54 ? 0.909 14.797 -10.531 1 97.06 54 TYR B C 1
ATOM 1660 O O . TYR B 1 54 ? 0.061 15.406 -11.188 1 97.06 54 TYR B O 1
ATOM 1668 N N . LEU B 1 55 ? 0.704 14.406 -9.305 1 97.44 55 LEU B N 1
ATOM 1669 C CA . LEU B 1 55 ? -0.503 14.625 -8.516 1 97.44 55 LEU B CA 1
ATOM 1670 C C . LEU B 1 55 ? -0.155 14.922 -7.062 1 97.44 55 LEU B C 1
ATOM 1672 O O . LEU B 1 55 ? 0.606 14.18 -6.441 1 97.44 55 LEU B O 1
ATOM 1676 N N . PRO B 1 56 ? -0.745 16 -6.543 1 97.25 56 PRO B N 1
ATOM 1677 C CA . PRO B 1 56 ? -0.53 16.219 -5.113 1 97.25 56 PRO B CA 1
ATOM 1678 C C . PRO B 1 56 ? -1.133 15.117 -4.246 1 97.25 56 PRO B C 1
ATOM 1680 O O . PRO B 1 56 ? -2.217 14.609 -4.551 1 97.25 56 PRO B O 1
ATOM 1683 N N . ILE B 1 57 ? -0.386 14.742 -3.209 1 98.69 57 ILE B N 1
ATOM 1684 C CA . ILE B 1 57 ? -0.91 13.844 -2.189 1 98.69 57 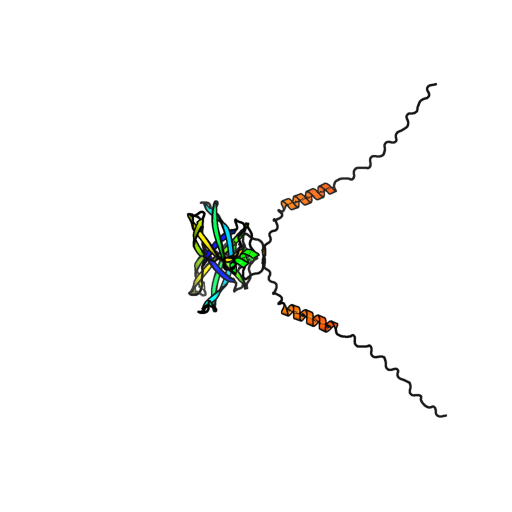ILE B CA 1
ATOM 1685 C C . ILE B 1 57 ? -0.973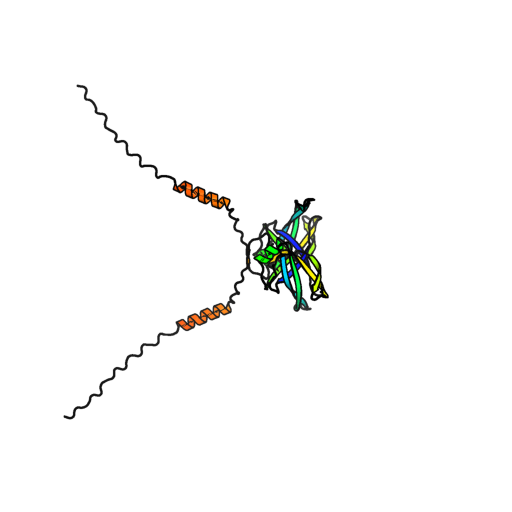 14.562 -0.844 1 98.69 57 ILE B C 1
ATOM 1687 O O . ILE B 1 57 ? -0.11 15.391 -0.534 1 98.69 57 ILE B O 1
ATOM 1691 N N . VAL B 1 58 ? -2.033 14.203 -0.14 1 98.62 58 VAL B N 1
ATOM 1692 C CA . VAL B 1 58 ? -2.217 14.82 1.17 1 98.62 58 VAL B CA 1
ATOM 1693 C C . VAL B 1 58 ? -2.736 13.781 2.162 1 98.62 58 VAL B C 1
ATOM 1695 O O . VAL B 1 58 ? -3.498 12.883 1.79 1 98.62 58 VAL B O 1
ATOM 1698 N N . ALA B 1 59 ? -2.311 13.898 3.354 1 98.88 59 ALA B N 1
ATOM 1699 C CA . ALA B 1 59 ? -2.795 13.078 4.461 1 98.88 59 ALA B CA 1
ATOM 1700 C C . ALA B 1 59 ? -2.971 13.914 5.727 1 98.88 59 ALA B C 1
ATOM 1702 O O . ALA B 1 59 ? -2.283 14.914 5.914 1 98.88 59 ALA B O 1
ATOM 1703 N N . TYR B 1 60 ? -3.865 13.461 6.531 1 98.25 60 TYR B N 1
ATOM 1704 C CA . TYR B 1 60 ? -4.137 14.125 7.801 1 98.25 60 TYR B CA 1
ATOM 1705 C C . TYR B 1 60 ? -4.086 13.141 8.961 1 98.25 60 TYR B C 1
ATOM 1707 O O . TYR B 1 60 ? -4.246 11.93 8.758 1 98.25 60 TYR B O 1
ATOM 1715 N N . ASP B 1 61 ? -3.727 13.664 10.125 1 96.88 61 ASP B N 1
ATOM 1716 C CA . ASP B 1 61 ? -3.768 12.906 11.375 1 96.88 61 ASP B CA 1
ATOM 1717 C C . ASP B 1 61 ? -2.818 11.719 11.328 1 96.88 61 ASP B C 1
ATOM 1719 O O . ASP B 1 61 ? -1.633 11.867 11.023 1 96.88 61 ASP B O 1
ATOM 1723 N N . LYS B 1 62 ? -3.258 10.547 11.617 1 96.31 62 LYS B N 1
ATOM 1724 C CA . LYS B 1 62 ? -2.377 9.398 11.812 1 96.31 62 LYS B CA 1
ATOM 1725 C C . LYS B 1 62 ? -1.612 9.078 10.531 1 96.31 62 LYS B C 1
ATOM 1727 O O . LYS B 1 62 ? -0.391 8.906 10.555 1 96.31 62 LYS B O 1
ATOM 1732 N N . PRO B 1 63 ? -2.34 9.078 9.383 1 98 63 PRO B N 1
ATOM 1733 C CA . PRO B 1 63 ? -1.575 8.82 8.156 1 98 63 PRO B CA 1
ATOM 1734 C C . PRO B 1 63 ? -0.495 9.875 7.906 1 98 63 PRO B C 1
ATOM 1736 O O . PRO B 1 63 ? 0.578 9.547 7.391 1 98 63 PRO B O 1
ATOM 1739 N N . ALA B 1 64 ? -0.773 11.07 8.25 1 98.75 64 ALA B N 1
ATOM 1740 C CA . ALA B 1 64 ? 0.216 12.133 8.086 1 98.75 64 ALA B CA 1
ATOM 1741 C C . ALA B 1 64 ? 1.444 11.875 8.953 1 98.75 64 ALA B C 1
ATOM 1743 O O . ALA B 1 64 ? 2.578 12.07 8.516 1 98.75 64 ALA B O 1
ATOM 1744 N N . ALA B 1 65 ? 1.222 11.477 10.148 1 97.31 65 ALA B N 1
ATOM 1745 C CA . ALA B 1 65 ? 2.318 11.18 11.062 1 97.31 65 ALA B CA 1
ATOM 1746 C C . ALA B 1 65 ? 3.172 10.023 10.547 1 97.31 65 ALA B C 1
ATOM 1748 O O . ALA B 1 65 ? 4.402 10.062 10.633 1 97.31 65 ALA B O 1
ATOM 1749 N N . GLU B 1 66 ? 2.506 9 10.016 1 97.06 66 GLU B N 1
ATOM 1750 C CA . GLU B 1 66 ? 3.23 7.863 9.453 1 97.06 66 GLU B CA 1
ATOM 1751 C C . GLU B 1 66 ? 4.094 8.297 8.266 1 97.06 66 GLU B C 1
ATOM 1753 O O . GLU B 1 66 ? 5.27 7.93 8.18 1 97.06 66 GLU B O 1
ATOM 1758 N N . LEU B 1 67 ? 3.5 9.039 7.391 1 98.56 67 LEU B N 1
ATOM 1759 C CA . LEU B 1 67 ? 4.223 9.508 6.215 1 98.56 67 LEU B CA 1
ATOM 1760 C C . LEU B 1 67 ? 5.414 10.375 6.621 1 98.56 67 LEU B C 1
ATOM 1762 O O . LEU B 1 67 ? 6.52 10.188 6.109 1 98.56 67 LEU B O 1
ATOM 1766 N N . THR B 1 68 ? 5.195 11.281 7.527 1 98.12 68 THR B N 1
ATOM 1767 C CA . THR B 1 68 ? 6.23 12.203 7.973 1 98.12 68 THR B CA 1
ATOM 1768 C C . THR B 1 68 ? 7.414 11.445 8.57 1 98.12 68 THR B C 1
ATOM 1770 O O . THR B 1 68 ? 8.57 11.805 8.344 1 98.12 68 THR B O 1
ATOM 1773 N N . SER B 1 69 ? 7.129 10.398 9.258 1 96.94 69 SER B N 1
ATOM 1774 C CA . SER B 1 69 ? 8.172 9.703 10 1 96.94 69 SER B CA 1
ATOM 1775 C C . SER B 1 69 ? 8.898 8.695 9.117 1 96.94 69 SER B C 1
ATOM 1777 O O . SER B 1 69 ? 10.062 8.375 9.367 1 96.94 69 SER B O 1
ATOM 1779 N N . ARG B 1 70 ? 8.266 8.273 8.016 1 97.25 70 ARG B N 1
ATOM 1780 C CA . ARG B 1 70 ? 8.82 7.082 7.375 1 97.25 70 ARG B CA 1
ATOM 1781 C C . ARG B 1 70 ? 9.164 7.359 5.914 1 97.25 70 ARG B C 1
ATOM 1783 O O . ARG B 1 70 ? 9.906 6.602 5.293 1 97.25 70 ARG B O 1
ATOM 1790 N N . PHE B 1 71 ? 8.625 8.375 5.367 1 98.25 71 PHE B N 1
ATOM 1791 C CA . PHE B 1 71 ? 8.789 8.586 3.932 1 98.25 71 PHE B CA 1
ATOM 1792 C C . PHE B 1 71 ? 9.57 9.859 3.654 1 98.25 71 PHE B C 1
ATOM 1794 O O . PHE B 1 71 ? 9.398 10.867 4.344 1 98.25 71 PHE B O 1
ATOM 1801 N N . VAL B 1 72 ? 10.398 9.859 2.641 1 97.94 72 VAL B N 1
ATOM 1802 C CA . VAL B 1 72 ? 11.164 11.008 2.154 1 97.94 72 VAL B CA 1
ATOM 1803 C C . VAL B 1 72 ? 11.055 11.094 0.633 1 97.94 72 VAL B C 1
ATOM 1805 O O . VAL B 1 72 ? 10.539 10.18 -0.01 1 97.94 72 VAL B O 1
ATOM 1808 N N . ARG B 1 73 ? 11.508 12.18 0.137 1 98.31 73 ARG B N 1
ATOM 1809 C CA . ARG B 1 73 ? 11.555 12.328 -1.313 1 98.31 73 ARG B CA 1
ATOM 1810 C C . ARG B 1 73 ? 12.242 11.133 -1.966 1 98.31 73 ARG B C 1
ATOM 1812 O O . ARG B 1 73 ? 13.281 10.672 -1.488 1 98.31 73 ARG B O 1
ATOM 1819 N N . GLY B 1 74 ? 11.609 10.617 -3.049 1 97.88 74 GLY B N 1
ATOM 1820 C CA . GLY B 1 74 ? 12.18 9.508 -3.789 1 97.88 74 GLY B CA 1
ATOM 1821 C C . GLY B 1 74 ? 11.539 8.172 -3.455 1 97.88 74 GLY B C 1
ATOM 1822 O O . GLY B 1 74 ? 11.633 7.223 -4.234 1 97.88 74 GLY B O 1
ATOM 1823 N N . ASP B 1 75 ? 10.953 8.117 -2.303 1 98.5 75 ASP B N 1
ATOM 1824 C CA . ASP B 1 75 ? 10.352 6.855 -1.879 1 98.5 75 ASP B CA 1
ATOM 1825 C C . ASP B 1 75 ? 9.156 6.496 -2.76 1 98.5 75 ASP B C 1
ATOM 1827 O O . ASP B 1 75 ? 8.312 7.348 -3.051 1 98.5 75 ASP B O 1
ATOM 1831 N N . SER B 1 76 ? 9.078 5.25 -3.211 1 98.69 76 SER B N 1
ATOM 1832 C CA . SER B 1 76 ? 7.914 4.711 -3.902 1 98.69 76 SER B CA 1
ATOM 1833 C C . SER B 1 76 ? 6.863 4.219 -2.914 1 98.69 76 SER B C 1
ATOM 1835 O O . SER B 1 76 ? 7.199 3.645 -1.875 1 98.69 76 SER B O 1
ATOM 1837 N N . PHE B 1 77 ? 5.625 4.41 -3.242 1 98.88 77 PHE B N 1
ATOM 1838 C CA . PHE B 1 77 ? 4.59 4.059 -2.279 1 98.88 77 PHE B CA 1
ATOM 1839 C C . PHE B 1 77 ? 3.385 3.439 -2.98 1 98.88 77 PHE B C 1
ATOM 1841 O O . PHE B 1 77 ? 3.221 3.59 -4.191 1 98.88 77 PHE B O 1
ATOM 1848 N N . VAL B 1 78 ? 2.549 2.664 -2.248 1 98.94 78 VAL B N 1
ATOM 1849 C CA . VAL B 1 78 ? 1.186 2.234 -2.545 1 98.94 78 VAL B CA 1
ATOM 1850 C C . VAL B 1 78 ? 0.228 2.793 -1.494 1 98.94 78 VAL B C 1
ATOM 1852 O O . VAL B 1 78 ? 0.44 2.611 -0.293 1 98.94 78 VAL B O 1
ATOM 1855 N N . ALA B 1 79 ? -0.83 3.459 -1.976 1 98.94 79 ALA B N 1
ATOM 1856 C CA . ALA B 1 79 ? -1.688 4.145 -1.015 1 98.94 79 ALA B CA 1
ATOM 1857 C C . ALA B 1 79 ? -3.16 3.846 -1.282 1 98.94 79 ALA B C 1
ATOM 1859 O O . ALA B 1 79 ? -3.561 3.643 -2.432 1 98.94 79 ALA B O 1
ATOM 1860 N N . GLU B 1 80 ? -3.906 3.785 -0.219 1 98.94 80 GLU B N 1
ATOM 1861 C CA . GLU B 1 80 ? -5.363 3.711 -0.204 1 98.94 80 GLU B CA 1
ATOM 1862 C C . GLU B 1 80 ? -5.98 5.039 0.23 1 98.94 80 GLU B C 1
ATOM 1864 O O . GLU B 1 80 ? -5.512 5.664 1.185 1 98.94 80 GLU B O 1
ATOM 1869 N N . GLY B 1 81 ? -7 5.508 -0.472 1 98.88 81 GLY B N 1
ATOM 1870 C CA . GLY B 1 81 ? -7.684 6.758 -0.18 1 98.88 81 GLY B CA 1
ATOM 1871 C C . GLY B 1 81 ? -8.695 7.145 -1.238 1 98.88 81 GLY B C 1
ATOM 1872 O O . GLY B 1 81 ? -9.531 6.328 -1.631 1 98.88 81 GLY B O 1
ATOM 1873 N N . TYR B 1 82 ? -8.68 8.438 -1.603 1 98.62 82 TYR B N 1
ATOM 1874 C CA . TYR B 1 82 ? -9.602 8.922 -2.625 1 98.62 82 TYR B CA 1
ATOM 1875 C C . TYR B 1 82 ? -9.078 10.195 -3.27 1 98.62 82 TYR B C 1
ATOM 1877 O O . TYR B 1 82 ? -8.305 10.938 -2.656 1 98.62 82 TYR B O 1
ATOM 1885 N N . THR B 1 83 ? -9.555 10.406 -4.48 1 98 83 THR B N 1
ATOM 1886 C CA . THR B 1 83 ? -9.25 11.641 -5.191 1 98 83 THR B CA 1
ATOM 1887 C C . THR B 1 83 ? -10.336 12.688 -4.953 1 98 83 THR B C 1
ATOM 1889 O O . THR B 1 83 ? -11.523 12.367 -4.957 1 98 83 THR B O 1
ATOM 1892 N N . ARG B 1 84 ? -9.914 13.914 -4.785 1 96.94 84 ARG B N 1
ATOM 1893 C CA . ARG B 1 84 ? -10.906 14.977 -4.664 1 96.94 84 ARG B CA 1
ATOM 1894 C C . ARG B 1 84 ? -10.414 16.266 -5.316 1 96.94 84 ARG B C 1
ATOM 1896 O O . ARG B 1 84 ? -9.211 16.5 -5.406 1 96.94 84 ARG B O 1
ATOM 1903 N N . PRO B 1 85 ? -11.414 17.047 -5.82 1 94.12 85 PRO B N 1
ATOM 1904 C CA . PRO B 1 85 ? -11.023 18.375 -6.301 1 94.12 85 PRO B CA 1
ATOM 1905 C C . PRO B 1 85 ? -10.664 19.328 -5.168 1 94.12 85 PRO B C 1
ATOM 1907 O O . PRO B 1 85 ? -11.117 19.156 -4.035 1 94.12 85 PRO B O 1
ATOM 1910 N N . TYR B 1 86 ? -9.758 20.203 -5.449 1 88.31 86 TYR B N 1
ATOM 1911 C CA . TYR B 1 86 ? -9.469 21.281 -4.5 1 88.31 86 TYR B CA 1
ATOM 1912 C C . TYR B 1 86 ? -9.289 22.609 -5.223 1 88.31 86 TYR B C 1
ATOM 1914 O O . TYR B 1 86 ? -9.078 22.641 -6.438 1 88.31 86 TYR B O 1
ATOM 1922 N N . SER B 1 87 ? -9.633 23.672 -4.512 1 88.06 87 SER B N 1
ATOM 1923 C CA . SER B 1 87 ? -9.461 25.016 -5.035 1 88.06 87 SER B CA 1
ATOM 1924 C C . SER B 1 87 ? -8.836 25.938 -3.988 1 88.06 87 SER B C 1
ATOM 1926 O O . SER B 1 87 ? -9.18 25.875 -2.807 1 88.06 87 SER B O 1
ATOM 1928 N N . TYR B 1 88 ? -7.848 26.641 -4.402 1 80.19 88 TYR B N 1
ATOM 1929 C CA . TYR B 1 88 ? -7.297 27.656 -3.525 1 80.19 88 TYR B CA 1
ATOM 1930 C C . TYR B 1 88 ? -6.969 28.922 -4.305 1 80.19 88 TYR B C 1
ATOM 1932 O O . TYR B 1 88 ? -6.961 28.922 -5.539 1 80.19 88 TYR B O 1
ATOM 1940 N N . GLU B 1 89 ? -6.906 30.062 -3.525 1 84.75 89 GLU B N 1
ATOM 1941 C CA . GLU B 1 89 ? -6.609 31.344 -4.16 1 84.75 89 GLU B CA 1
ATOM 1942 C C . GLU B 1 89 ? -5.117 31.656 -4.113 1 84.75 89 GLU B C 1
ATOM 1944 O O . GLU B 1 89 ? -4.488 31.547 -3.059 1 84.75 89 GLU B O 1
ATOM 1949 N N . LYS B 1 90 ? -4.52 31.797 -5.234 1 79.88 90 LYS B N 1
ATOM 1950 C CA . LYS B 1 90 ? -3.141 32.281 -5.363 1 79.88 90 LYS B CA 1
ATOM 1951 C C . LYS B 1 90 ? -3.074 33.594 -6.125 1 79.88 90 LYS B C 1
ATOM 1953 O O . LYS B 1 90 ? -3.49 33.656 -7.285 1 79.88 90 LYS B O 1
ATOM 1958 N N . ASP B 1 91 ? -2.379 34.594 -5.367 1 89 91 ASP B N 1
ATOM 1959 C CA . ASP B 1 91 ? -2.232 35.938 -5.969 1 89 91 ASP B CA 1
ATOM 1960 C C . ASP B 1 91 ? -3.566 36.438 -6.508 1 89 91 ASP B C 1
ATOM 1962 O O . ASP B 1 91 ? -3.633 36.938 -7.629 1 89 91 ASP B O 1
ATOM 1966 N N . GLY B 1 92 ? -4.582 36.094 -5.816 1 88.19 92 GLY B N 1
ATOM 1967 C CA . GLY B 1 92 ? -5.906 36.594 -6.152 1 88.19 92 GLY B CA 1
ATOM 1968 C C . GLY B 1 92 ? -6.613 35.75 -7.203 1 88.19 92 GLY B C 1
ATOM 1969 O O . GLY B 1 92 ? -7.719 36.094 -7.633 1 88.19 92 GLY B O 1
ATOM 1970 N N . GLN B 1 93 ? -5.98 34.781 -7.699 1 89.12 93 GLN B N 1
ATOM 1971 C CA . GLN B 1 93 ? -6.57 33.906 -8.703 1 89.12 93 GLN B CA 1
ATOM 1972 C C . GLN B 1 93 ? -6.848 32.531 -8.125 1 89.12 93 GLN B C 1
ATOM 1974 O O . GLN B 1 93 ? -6.02 31.969 -7.41 1 89.12 93 GLN B O 1
ATOM 1979 N N . ALA B 1 94 ? -8.07 32.062 -8.555 1 87.31 94 ALA B N 1
ATOM 1980 C CA . ALA B 1 94 ? -8.445 30.734 -8.102 1 87.31 94 ALA B CA 1
ATOM 1981 C C . ALA B 1 94 ? -7.707 29.656 -8.883 1 87.31 94 ALA B C 1
ATOM 1983 O O . ALA B 1 94 ? -7.703 29.672 -10.117 1 87.31 94 ALA B O 1
ATOM 1984 N N . VAL B 1 95 ? -7 28.875 -8.125 1 85.5 95 VAL B N 1
ATOM 1985 C CA . VAL B 1 95 ? -6.344 27.719 -8.734 1 85.5 95 VAL B CA 1
ATOM 1986 C C . VAL B 1 95 ? -7.086 26.438 -8.352 1 85.5 95 VAL B C 1
ATOM 1988 O O . VAL B 1 95 ? -7.375 26.203 -7.18 1 85.5 95 VAL B O 1
ATOM 1991 N N . GLU B 1 96 ? -7.555 25.734 -9.414 1 89.44 96 GLU B N 1
ATOM 1992 C CA . GLU B 1 96 ? -8.273 24.484 -9.211 1 89.44 96 GLU B CA 1
ATOM 1993 C C . GLU B 1 96 ? -7.41 23.281 -9.602 1 89.44 96 GLU B C 1
ATOM 1995 O O . GLU B 1 96 ? -6.59 23.375 -10.516 1 89.44 96 GLU B O 1
ATOM 2000 N N . GLY B 1 97 ? -7.523 22.203 -8.82 1 91.81 97 GLY B N 1
ATOM 2001 C CA . GLY B 1 97 ? -6.812 20.969 -9.117 1 91.81 97 GLY B CA 1
ATOM 2002 C C . GLY B 1 97 ? -7.418 19.766 -8.445 1 91.81 97 GLY B C 1
ATOM 2003 O O . GLY B 1 97 ? -8.562 19.797 -7.988 1 91.81 97 GLY B O 1
ATOM 2004 N N . GLU B 1 98 ? -6.762 18.656 -8.633 1 95.31 98 GLU B N 1
ATOM 2005 C CA . GLU B 1 98 ? -7.125 17.406 -7.965 1 95.31 98 GLU B CA 1
ATOM 2006 C C . GLU B 1 98 ? -5.996 16.922 -7.066 1 95.31 98 GLU B C 1
ATOM 2008 O O . GLU B 1 98 ? -4.816 17.109 -7.379 1 95.31 98 GLU B O 1
ATOM 2013 N N . GLU B 1 99 ? -6.359 16.344 -6.012 1 97.06 99 GLU B N 1
ATOM 2014 C CA . GLU B 1 99 ? -5.363 15.734 -5.133 1 97.06 99 GLU B CA 1
ATOM 2015 C C . GLU B 1 99 ? -5.82 14.367 -4.633 1 97.06 99 GLU B C 1
ATOM 2017 O O . GLU B 1 99 ? -7.004 14.031 -4.719 1 97.06 99 GLU B O 1
ATOM 2022 N N . PHE B 1 100 ? -4.91 13.578 -4.215 1 98.62 100 PHE B N 1
ATOM 2023 C CA . PHE B 1 100 ? -5.211 12.281 -3.617 1 98.62 100 PHE B CA 1
ATOM 2024 C C . PHE B 1 100 ? -5.059 12.336 -2.102 1 98.62 100 PHE B C 1
ATOM 2026 O O . PHE B 1 100 ? -3.973 12.625 -1.594 1 98.62 100 PHE B O 1
ATOM 2033 N N . VAL B 1 101 ? -6.145 12.047 -1.403 1 98.88 101 VAL B N 1
ATOM 2034 C CA . VAL B 1 101 ? -6.125 11.984 0.054 1 98.88 101 VAL B CA 1
ATOM 2035 C C . VAL B 1 101 ? -5.801 10.562 0.509 1 98.88 101 VAL B C 1
ATOM 2037 O O . VAL B 1 101 ? -6.504 9.617 0.152 1 98.88 101 VAL B O 1
ATOM 2040 N N . ILE B 1 102 ? -4.797 10.484 1.379 1 98.94 102 ILE B N 1
ATOM 2041 C CA . ILE B 1 102 ? -4.289 9.172 1.764 1 98.94 102 ILE B CA 1
ATOM 2042 C C . ILE B 1 102 ? -4.859 8.773 3.125 1 98.94 102 ILE B C 1
ATOM 2044 O O . ILE B 1 102 ? -4.715 9.516 4.102 1 98.94 102 ILE B O 1
ATOM 2048 N N . TRP B 1 103 ? -5.398 7.516 3.162 1 98.69 103 TRP B N 1
ATOM 2049 C CA . TRP B 1 103 ? -5.863 6.93 4.414 1 98.69 103 TRP B CA 1
ATOM 2050 C C . TRP B 1 103 ? -4.867 5.902 4.941 1 98.69 103 TRP B C 1
ATOM 2052 O O . TRP B 1 103 ? -4.641 5.805 6.148 1 98.69 103 TRP B O 1
ATOM 2062 N N . LYS B 1 104 ? -4.355 5.059 4.086 1 98.81 104 LYS B N 1
ATOM 2063 C CA . LYS B 1 104 ? -3.352 4.035 4.367 1 98.81 104 LYS B CA 1
ATOM 2064 C C . LYS B 1 104 ? -2.236 4.059 3.324 1 98.81 104 LYS B C 1
ATOM 2066 O O . LYS B 1 104 ? -2.471 4.402 2.164 1 98.81 104 LYS B O 1
ATOM 2071 N N . VAL B 1 105 ? -1.081 3.672 3.809 1 98.94 105 VAL B N 1
ATOM 2072 C CA . VAL B 1 105 ? 0.046 3.725 2.883 1 98.94 105 VAL B CA 1
ATOM 2073 C C . VAL B 1 105 ? 1.118 2.727 3.32 1 98.94 105 VAL B C 1
ATOM 2075 O O . VAL B 1 105 ? 1.23 2.404 4.504 1 98.94 105 VAL B O 1
ATOM 2078 N N . GLY B 1 106 ? 1.857 2.221 2.43 1 98.75 106 GLY B N 1
ATOM 2079 C CA . GLY B 1 106 ? 3.088 1.466 2.605 1 98.75 106 GLY B CA 1
ATOM 2080 C C . GLY B 1 106 ? 4.113 1.732 1.519 1 98.75 106 GLY B C 1
ATOM 2081 O O . GLY B 1 106 ? 3.768 2.221 0.441 1 98.75 106 GLY B O 1
ATOM 2082 N N . HIS B 1 107 ? 5.355 1.529 1.88 1 98.81 107 HIS B N 1
ATOM 2083 C CA . HIS B 1 107 ? 6.344 1.531 0.808 1 98.81 107 HIS B CA 1
ATOM 2084 C C . HIS B 1 107 ? 6.047 0.442 -0.218 1 98.81 107 HIS B C 1
ATOM 2086 O O . HIS B 1 107 ? 5.656 -0.668 0.146 1 98.81 107 HIS B O 1
ATOM 2092 N N . ASP B 1 108 ? 6.148 0.775 -1.541 1 98.69 108 ASP B N 1
ATOM 2093 C CA . ASP B 1 108 ? 6.035 -0.243 -2.58 1 98.69 108 ASP B CA 1
ATOM 2094 C C . ASP B 1 108 ? 7.105 -1.321 -2.41 1 98.69 108 ASP B C 1
ATOM 2096 O O . ASP B 1 108 ? 8.297 -1.062 -2.607 1 98.69 108 ASP B O 1
ATOM 2100 N N . ALA B 1 109 ? 6.691 -2.537 -2.154 1 97.81 109 ALA B N 1
ATOM 2101 C CA . ALA B 1 109 ? 7.605 -3.613 -1.785 1 97.81 109 ALA B CA 1
ATOM 2102 C C . ALA B 1 109 ? 8.492 -4.008 -2.963 1 97.81 109 ALA B C 1
ATOM 2104 O O . ALA B 1 109 ? 9.586 -4.551 -2.771 1 97.81 109 ALA B O 1
ATOM 2105 N N . ALA B 1 110 ? 8.055 -3.707 -4.156 1 97.38 110 ALA B N 1
ATOM 2106 C CA . ALA B 1 110 ? 8.836 -4.062 -5.34 1 97.38 110 ALA B CA 1
ATOM 2107 C C . ALA B 1 110 ? 9.969 -3.07 -5.562 1 97.38 110 ALA B C 1
ATOM 2109 O O . ALA B 1 110 ? 10.938 -3.373 -6.262 1 97.38 110 ALA B O 1
ATOM 2110 N N . ARG B 1 111 ? 9.852 -1.895 -4.949 1 96.5 111 ARG B N 1
ATOM 2111 C CA . ARG B 1 111 ? 10.773 -0.825 -5.324 1 96.5 111 ARG B CA 1
ATOM 2112 C C . ARG B 1 111 ? 11.594 -0.362 -4.121 1 96.5 111 ARG B C 1
ATOM 2114 O O . ARG B 1 111 ? 12.508 0.447 -4.262 1 96.5 111 ARG B O 1
ATOM 2121 N N . THR B 1 112 ? 11.227 -0.82 -2.996 1 97.19 112 THR B N 1
ATOM 2122 C CA . THR B 1 112 ? 11.891 -0.341 -1.789 1 97.19 112 THR B CA 1
ATOM 2123 C C . THR B 1 112 ? 12.406 -1.511 -0.958 1 97.19 112 THR B C 1
ATOM 2125 O O . THR B 1 112 ? 11.648 -2.418 -0.61 1 97.19 112 THR B O 1
ATOM 2128 N N . ARG B 1 113 ? 13.641 -1.4 -0.6 1 95.75 113 ARG B N 1
ATOM 2129 C CA . ARG B 1 113 ? 14.227 -2.404 0.284 1 95.75 113 ARG B CA 1
ATOM 2130 C C . ARG B 1 113 ? 14.023 -2.029 1.748 1 95.75 113 ARG B C 1
ATOM 2132 O O . ARG B 1 113 ? 14.367 -0.921 2.162 1 95.75 113 ARG B O 1
ATOM 2139 N N . TYR B 1 114 ? 13.438 -2.945 2.494 1 96.25 114 TYR B N 1
ATOM 2140 C CA . TYR B 1 114 ? 13.273 -2.734 3.928 1 96.25 114 TYR B CA 1
ATOM 2141 C C . TYR B 1 114 ? 13.148 -4.062 4.664 1 96.25 114 TYR B C 1
ATOM 2143 O O . TYR B 1 114 ? 12.898 -5.102 4.047 1 96.25 114 TYR B O 1
ATOM 2151 N N . GLU B 1 115 ? 13.328 -4.004 5.984 1 95.06 115 GLU B N 1
ATOM 2152 C CA . GLU B 1 115 ? 13.219 -5.18 6.84 1 95.06 115 GLU B CA 1
ATOM 2153 C C . GLU B 1 115 ? 12.172 -4.969 7.93 1 95.06 115 GLU B C 1
ATOM 2155 O O . GLU B 1 115 ? 12.219 -3.979 8.664 1 95.06 115 GLU B O 1
ATOM 2160 N N . VAL B 1 116 ? 11.273 -5.93 7.965 1 96.81 116 VAL B N 1
ATOM 2161 C CA . VAL B 1 116 ? 10.211 -5.875 8.969 1 96.81 116 VAL B CA 1
ATOM 2162 C C . VAL B 1 116 ? 10.758 -6.328 10.32 1 96.81 116 VAL B C 1
ATOM 2164 O O . VAL B 1 116 ? 11.469 -7.328 10.406 1 96.81 116 VAL B O 1
ATOM 2167 N N . ASP B 1 117 ? 10.422 -5.59 11.336 1 95.06 117 ASP B N 1
ATOM 2168 C CA . ASP B 1 117 ? 10.758 -5.953 12.711 1 95.06 117 ASP B CA 1
ATOM 2169 C C . ASP B 1 117 ? 9.703 -6.887 13.297 1 95.06 117 ASP B C 1
ATOM 2171 O O . ASP B 1 117 ? 8.609 -6.449 13.664 1 95.06 117 ASP B O 1
ATOM 2175 N N . ARG B 1 118 ? 10.047 -8.109 13.453 1 91.88 118 ARG B N 1
ATOM 2176 C CA . ARG B 1 118 ? 9.07 -9.094 13.914 1 91.88 118 ARG B CA 1
ATOM 2177 C C . ARG B 1 118 ? 9.328 -9.477 15.367 1 91.88 118 ARG B C 1
ATOM 2179 O O . ARG B 1 118 ? 8.703 -10.398 15.891 1 91.88 118 ARG B O 1
ATOM 2186 N N . ALA B 1 119 ? 10.195 -8.758 15.961 1 87.56 119 ALA B N 1
ATOM 2187 C CA . ALA B 1 119 ? 10.492 -9.031 17.375 1 87.56 119 ALA B CA 1
ATOM 2188 C C . ALA B 1 119 ? 9.32 -8.633 18.266 1 87.56 119 ALA B C 1
ATOM 2190 O O . ALA B 1 119 ? 8.695 -7.586 18.047 1 87.56 119 ALA B O 1
ATOM 2191 N N . PRO B 1 120 ? 8.875 -9.625 19.094 1 80.44 120 PRO B N 1
ATOM 2192 C CA . PRO B 1 120 ? 7.805 -9.242 20.016 1 80.44 120 PRO B CA 1
ATOM 2193 C C . PRO B 1 120 ? 8.148 -7.996 20.828 1 80.44 120 PRO B C 1
ATOM 2195 O O . PRO B 1 120 ? 9.305 -7.793 21.203 1 80.44 120 PRO B O 1
ATOM 2198 N N . ARG B 1 121 ? 7.324 -7.105 20.641 1 64.44 121 ARG B N 1
ATOM 2199 C CA . ARG B 1 121 ? 7.578 -5.887 21.391 1 64.44 121 ARG B CA 1
ATOM 2200 C C . ARG B 1 121 ? 7.699 -6.184 22.891 1 64.44 121 ARG B C 1
ATOM 2202 O O . ARG B 1 121 ? 6.816 -6.816 23.469 1 64.44 121 ARG B O 1
ATOM 2209 N N . GLN B 1 122 ? 8.906 -6.164 23.344 1 62.56 122 GLN B N 1
ATOM 2210 C CA . GLN B 1 122 ? 9.062 -6.352 24.781 1 62.56 122 GLN B CA 1
ATOM 2211 C C . GLN B 1 122 ? 8.289 -5.285 25.562 1 62.56 122 GLN B C 1
ATOM 2213 O O . GLN B 1 122 ? 8.477 -4.09 25.328 1 62.56 122 GLN B O 1
ATOM 2218 N N . THR B 1 123 ? 7.176 -5.547 25.938 1 60.09 123 THR B N 1
ATOM 2219 C CA . THR B 1 123 ? 6.457 -4.602 26.781 1 60.09 123 THR B CA 1
ATOM 2220 C C . THR B 1 123 ? 7.363 -4.086 27.906 1 60.09 123 THR B C 1
ATOM 2222 O O . THR B 1 123 ? 8.195 -4.828 28.422 1 60.09 123 THR B O 1
ATOM 2225 N N . GLN B 1 124 ? 7.422 -2.691 28.016 1 60.97 124 GLN B N 1
ATOM 2226 C CA . GLN B 1 124 ? 8.156 -2.082 29.125 1 60.97 124 GLN B CA 1
ATOM 2227 C C . GLN B 1 124 ? 7.914 -2.842 30.422 1 60.97 124 GLN B C 1
ATOM 2229 O O . GLN B 1 124 ? 8.805 -2.939 31.266 1 60.97 124 GLN B O 1
ATOM 2234 N N . SER B 1 125 ? 6.824 -3.447 30.594 1 66.38 125 SER B N 1
ATOM 2235 C CA . SER B 1 125 ? 6.492 -4.172 31.812 1 66.38 125 SER B CA 1
ATOM 2236 C C . SER B 1 125 ? 7.301 -5.457 31.938 1 66.38 125 SER B C 1
ATOM 2238 O O . SER B 1 125 ? 7.777 -5.801 33.031 1 66.38 125 SER B O 1
ATOM 2240 N N . ALA B 1 126 ? 7.449 -6.18 30.875 1 64.75 126 ALA B N 1
ATOM 2241 C CA . ALA B 1 126 ? 8.234 -7.41 30.938 1 64.75 126 ALA B CA 1
ATOM 2242 C C . ALA B 1 126 ? 9.703 -7.109 31.203 1 64.75 126 ALA B C 1
ATOM 2244 O O . ALA B 1 126 ? 10.375 -7.863 31.922 1 64.75 126 ALA B O 1
ATOM 2245 N N . LYS B 1 127 ? 10.172 -5.988 30.719 1 63.88 127 LYS B N 1
ATOM 2246 C CA . LYS B 1 127 ? 11.539 -5.562 31.016 1 63.88 127 LYS B CA 1
ATOM 2247 C C . LYS B 1 127 ? 11.688 -5.152 32.469 1 63.88 127 LYS B C 1
ATOM 2249 O O . LYS B 1 127 ? 12.672 -5.512 33.125 1 63.88 127 LYS B O 1
ATOM 2254 N N . ALA B 1 128 ? 10.68 -4.441 32.969 1 67.81 128 ALA B N 1
ATOM 2255 C CA . ALA B 1 128 ? 10.688 -4.031 34.344 1 67.81 128 ALA B CA 1
ATOM 2256 C C . ALA B 1 128 ? 10.656 -5.242 35.281 1 67.81 128 ALA B C 1
ATOM 2258 O O . ALA B 1 128 ? 11.359 -5.281 36.281 1 67.81 128 ALA B O 1
ATOM 2259 N N . ASP B 1 129 ? 9.984 -6.316 34.906 1 70.62 129 ASP B N 1
ATOM 2260 C CA . ASP B 1 129 ? 9.867 -7.523 35.719 1 70.62 129 ASP B CA 1
ATOM 2261 C C . ASP B 1 129 ? 11.172 -8.32 35.719 1 70.62 129 ASP B C 1
ATOM 2263 O O . ASP B 1 129 ? 11.562 -8.883 36.75 1 70.62 129 ASP B O 1
ATOM 2267 N N . ARG B 1 130 ? 11.906 -8.258 34.75 1 72.12 130 ARG B N 1
ATOM 2268 C CA . ARG B 1 130 ? 13.188 -8.953 34.656 1 72.12 130 ARG B CA 1
ATOM 2269 C C . ARG B 1 130 ? 14.258 -8.234 35.469 1 72.12 130 ARG B C 1
ATOM 2271 O O . ARG B 1 130 ? 15.055 -8.867 36.156 1 72.12 130 ARG B O 1
ATOM 2278 N N . VAL B 1 131 ? 14.25 -6.914 35.406 1 76.06 131 VAL B N 1
ATOM 2279 C CA . VAL B 1 131 ? 15.18 -6.09 36.188 1 76.06 131 VAL B CA 1
ATOM 2280 C C . VAL B 1 131 ? 14.898 -6.254 37.688 1 76.06 131 VAL B C 1
ATOM 2282 O O . VAL B 1 131 ? 15.82 -6.344 38.469 1 76.06 131 VAL B O 1
ATOM 2285 N N . ALA B 1 132 ? 13.672 -6.301 38.062 1 71.94 132 ALA B N 1
ATOM 2286 C CA . ALA B 1 132 ? 13.297 -6.492 39.469 1 71.94 132 ALA B CA 1
ATOM 2287 C C . ALA B 1 132 ? 13.664 -7.887 39.969 1 71.94 132 ALA B C 1
ATOM 2289 O O . ALA B 1 132 ? 14.156 -8.055 41.062 1 71.94 132 ALA B O 1
ATOM 2290 N N . ALA B 1 133 ? 13.602 -8.953 39.156 1 76.12 133 ALA B N 1
ATOM 2291 C CA . ALA B 1 133 ? 13.953 -10.328 39.531 1 76.12 133 ALA B CA 1
ATOM 2292 C C . ALA B 1 133 ? 15.461 -10.484 39.656 1 76.12 133 ALA B C 1
ATOM 2294 O O . ALA B 1 133 ? 15.938 -11.164 40.594 1 76.12 133 ALA B O 1
ATOM 2295 N N . THR B 1 134 ? 16.219 -9.766 38.812 1 74.62 134 THR B N 1
ATOM 2296 C CA . THR B 1 134 ? 17.672 -9.812 38.906 1 74.62 134 THR B CA 1
ATOM 2297 C C . THR B 1 134 ? 18.188 -9.039 40.125 1 74.62 134 THR B C 1
ATOM 2299 O O . THR B 1 134 ? 19.125 -9.477 40.781 1 74.62 134 THR B O 1
ATOM 2302 N N . ALA B 1 135 ? 17.594 -7.973 40.562 1 71.56 135 ALA B N 1
ATOM 2303 C CA . ALA B 1 135 ? 17.938 -7.18 41.719 1 71.56 135 ALA B CA 1
ATOM 2304 C C . ALA B 1 135 ? 17.609 -7.934 43 1 71.56 135 ALA B C 1
ATOM 2306 O O . ALA B 1 135 ? 18.344 -7.848 44 1 71.56 135 ALA B O 1
ATOM 2307 N N . ALA B 1 136 ? 16.531 -8.703 43.031 1 73.81 136 ALA B N 1
ATOM 2308 C CA . ALA B 1 136 ? 16.125 -9.5 44.188 1 73.81 136 ALA B CA 1
ATOM 2309 C C . ALA B 1 136 ? 17.078 -10.664 44.438 1 73.81 136 ALA B C 1
ATOM 2311 O O . ALA B 1 136 ? 17.312 -11.055 45.562 1 73.81 136 ALA B O 1
ATOM 2312 N N . GLN B 1 137 ? 17.688 -11.148 43.375 1 69.56 137 GLN B N 1
ATOM 2313 C CA . GLN B 1 137 ? 18.625 -12.25 43.5 1 69.56 137 GLN B CA 1
ATOM 2314 C C . GLN B 1 137 ? 19.984 -11.766 44.031 1 69.56 137 GLN B C 1
ATOM 2316 O O . GLN B 1 137 ? 20.688 -12.508 44.688 1 69.56 137 GLN B O 1
ATOM 2321 N N . SER B 1 138 ? 20.234 -10.586 43.656 1 68.75 138 SER B N 1
ATOM 2322 C CA . SER B 1 138 ? 21.547 -10.062 44.062 1 68.75 138 SER B CA 1
ATOM 2323 C C . SER B 1 138 ? 21.562 -9.719 45.562 1 68.75 138 SER B C 1
ATOM 2325 O O . SER B 1 138 ? 22.625 -9.562 46.156 1 68.75 138 SER B O 1
ATOM 2327 N N . HIS B 1 139 ? 20.406 -9.531 46.094 1 61.53 139 HIS B N 1
ATOM 2328 C CA . HIS B 1 139 ? 20.344 -9.203 47.531 1 61.53 139 HIS B CA 1
ATOM 2329 C C . HIS B 1 139 ? 20.344 -10.461 48.375 1 61.53 139 HIS B C 1
ATOM 2331 O O . HIS B 1 139 ? 20.078 -10.391 49.594 1 61.53 139 HIS B O 1
ATOM 2337 N N . GLU B 1 140 ? 20.5 -11.648 47.75 1 58.75 140 GLU B N 1
ATOM 2338 C CA . GLU B 1 140 ? 20.719 -12.797 48.625 1 58.75 140 GLU B CA 1
ATOM 2339 C C . GLU B 1 140 ? 22.047 -12.68 49.375 1 58.75 140 GLU B C 1
ATOM 2341 O O . GLU B 1 140 ? 23.109 -12.633 48.75 1 58.75 140 GLU B O 1
ATOM 2346 N N . VAL B 1 141 ? 22.156 -12.133 50.531 1 58.5 141 VAL B N 1
ATOM 2347 C CA . VAL B 1 141 ? 23.266 -12.031 51.469 1 58.5 141 VAL B CA 1
ATOM 2348 C C . VAL B 1 141 ? 23.938 -13.398 51.625 1 58.5 141 VAL B C 1
ATOM 2350 O O . VAL B 1 141 ? 23.266 -14.422 51.688 1 58.5 141 VAL B O 1
ATOM 2353 N N . PRO B 1 142 ? 25.125 -13.547 51.281 1 54.38 142 PRO B N 1
ATOM 2354 C CA . PRO B 1 142 ? 25.828 -14.797 51.594 1 54.38 142 PRO B CA 1
ATOM 2355 C C . PRO B 1 142 ? 25.547 -15.281 53.031 1 54.38 142 PRO B C 1
ATOM 2357 O O . PRO B 1 142 ? 25.578 -14.484 53.969 1 54.38 142 PRO B O 1
ATOM 2360 N N . THR B 1 143 ? 24.828 -16.25 53.188 1 54.72 143 THR B N 1
ATOM 2361 C CA . THR B 1 143 ? 24.625 -16.875 54.5 1 54.72 143 THR B CA 1
ATOM 2362 C C . THR B 1 143 ? 25.922 -16.906 55.281 1 54.72 143 THR B C 1
ATOM 2364 O O . THR B 1 143 ? 26.953 -17.359 54.781 1 54.72 143 THR B O 1
ATOM 2367 N N . GLU B 1 144 ? 26.016 -16.141 56.312 1 54.22 144 GLU B N 1
ATOM 2368 C CA . GLU B 1 144 ? 27.109 -16.125 57.281 1 54.22 144 GLU B CA 1
ATOM 2369 C C . GLU B 1 144 ? 27.594 -17.531 57.594 1 54.22 144 GLU B C 1
ATOM 2371 O O . GLU B 1 144 ? 26.781 -18.438 57.812 1 54.22 144 GLU B O 1
ATOM 2376 N N . PHE B 1 145 ? 28.844 -17.906 57.312 1 50.22 145 PHE B N 1
ATOM 2377 C CA . PHE B 1 145 ? 29.562 -19.125 57.719 1 50.22 145 PHE B CA 1
ATOM 2378 C C . PHE B 1 145 ? 29.312 -19.422 59.188 1 50.22 145 PHE B C 1
ATOM 2380 O O . PHE B 1 145 ? 29.609 -18.609 60.031 1 50.22 145 PHE B O 1
ATOM 2387 N N . GLU B 1 146 ? 28.344 -20.219 59.594 1 55.47 146 GLU B N 1
ATOM 2388 C CA . GLU B 1 146 ? 28.172 -20.688 60.938 1 55.47 146 GLU B CA 1
ATOM 2389 C C . GLU B 1 146 ? 29.5 -21.172 61.531 1 55.47 146 GLU B C 1
ATOM 2391 O O . GLU B 1 146 ? 30.156 -22.031 60.938 1 55.47 146 GLU B O 1
ATOM 2396 N N . ALA B 1 147 ? 30.125 -20.531 62.531 1 51.53 147 ALA B N 1
ATOM 2397 C CA . ALA B 1 147 ? 31.312 -20.906 63.25 1 51.53 147 ALA B CA 1
ATOM 2398 C C . ALA B 1 147 ? 31.188 -22.312 63.812 1 51.53 147 ALA B C 1
ATOM 2400 O O . ALA B 1 147 ? 30.109 -22.703 64.312 1 51.53 147 ALA B O 1
ATOM 2401 N N . PRO B 1 148 ? 32.125 -23.156 63.438 1 45.59 148 PRO B N 1
ATOM 2402 C CA . PRO B 1 148 ? 32.062 -24.516 64 1 45.59 148 PRO B CA 1
ATOM 2403 C C . PRO B 1 148 ? 32 -24.516 65.562 1 45.59 148 PRO B C 1
ATOM 2405 O O . PRO B 1 148 ? 32.656 -23.688 66.188 1 45.59 148 PRO B O 1
ATOM 2408 N N . ALA B 1 149 ? 31 -24.922 66.25 1 51.97 149 ALA B N 1
ATOM 2409 C CA . ALA B 1 149 ? 30.844 -25.078 67.688 1 51.97 149 ALA B CA 1
ATOM 2410 C C . ALA B 1 149 ? 32.031 -25.812 68.312 1 51.97 149 ALA B C 1
ATOM 2412 O O . ALA B 1 149 ? 32.406 -26.906 67.875 1 51.97 149 ALA B O 1
ATOM 2413 N N . THR B 1 150 ? 33 -25.078 68.812 1 50.19 150 THR B N 1
ATOM 2414 C CA . THR B 1 150 ? 34.094 -25.625 69.625 1 50.19 150 THR B CA 1
ATOM 2415 C C . THR B 1 150 ? 33.562 -26.547 70.688 1 50.19 150 THR B C 1
ATOM 2417 O O . THR B 1 150 ? 32.781 -26.125 71.562 1 50.19 150 THR B O 1
ATOM 2420 N N . HIS B 1 151 ? 33.469 -27.797 70.5 1 54 151 HIS B N 1
ATOM 2421 C CA . HIS B 1 151 ? 33.156 -28.859 71.5 1 54 151 HIS B CA 1
ATOM 2422 C C . HIS B 1 151 ? 34.156 -28.812 72.625 1 54 151 HIS B C 1
ATOM 2424 O O . HIS B 1 151 ? 35.344 -29.016 72.438 1 54 151 HIS B O 1
ATOM 2430 N N . HIS B 1 152 ? 33.938 -27.969 73.688 1 53.25 152 HIS B N 1
ATOM 2431 C CA . HIS B 1 152 ? 34.656 -28.031 74.938 1 53.25 152 HIS B CA 1
ATOM 2432 C C . HIS B 1 152 ? 34.625 -29.422 75.562 1 53.25 152 HIS B C 1
ATOM 2434 O O . HIS B 1 152 ? 33.531 -29.984 75.688 1 53.25 152 HIS B O 1
ATOM 2440 N N . PRO B 1 153 ? 35.719 -30.094 75.562 1 45.53 153 PRO B N 1
ATOM 2441 C CA . PRO B 1 153 ? 35.812 -31.406 76.25 1 45.53 153 PRO B CA 1
ATOM 2442 C C . PRO B 1 153 ? 35.406 -31.359 77.688 1 45.53 153 PRO B C 1
ATOM 2444 O O . PRO B 1 153 ? 35.562 -30.312 78.375 1 45.53 153 PRO B O 1
ATOM 2447 N N . ALA B 1 154 ? 34.375 -32 78.125 1 47.41 154 ALA B N 1
ATOM 2448 C CA . ALA B 1 154 ? 33.906 -32.281 79.5 1 47.41 154 ALA B CA 1
ATOM 2449 C C . ALA B 1 154 ? 35.062 -32.75 80.375 1 47.41 154 ALA B C 1
ATOM 2451 O O . ALA B 1 154 ? 35.844 -33.594 80 1 47.41 154 ALA B O 1
ATOM 2452 N N . ASP B 1 155 ? 35.656 -31.719 81.125 1 42.62 155 ASP B N 1
ATOM 2453 C CA . ASP B 1 155 ? 36.625 -31.984 82.188 1 42.62 155 ASP B CA 1
ATOM 2454 C C . ASP B 1 155 ? 36.188 -33.188 83.062 1 42.62 155 ASP B C 1
ATOM 2456 O O . ASP B 1 155 ? 35.125 -33.156 83.688 1 42.62 155 ASP B O 1
ATOM 2460 N N . SER B 1 156 ? 36.469 -34.344 82.625 1 47.28 156 SER B N 1
ATOM 2461 C CA . SER B 1 156 ? 36.344 -35.531 83.5 1 47.28 156 SER B CA 1
ATOM 2462 C C . SER B 1 156 ? 37.125 -35.344 84.75 1 47.28 156 SER B C 1
ATOM 2464 O O . SER B 1 156 ? 38.344 -35.125 84.75 1 47.28 156 SER B O 1
ATOM 2466 N N . GLY B 1 157 ? 36.531 -34.688 85.812 1 42.59 157 GLY B N 1
ATOM 2467 C CA . GLY B 1 157 ? 36.969 -34.719 87.188 1 42.59 157 GLY B CA 1
ATOM 2468 C C . GLY B 1 157 ? 37.531 -36.062 87.625 1 42.59 157 GLY B C 1
ATOM 2469 O O . GLY B 1 157 ? 36.875 -37.094 87.438 1 42.59 157 GLY B O 1
ATOM 2470 N N . LEU B 1 158 ? 38.844 -36.25 87.438 1 33.88 158 LEU B N 1
ATOM 2471 C CA . LEU B 1 158 ? 39.594 -37.344 88 1 33.88 158 LEU B CA 1
ATOM 2472 C C . LEU B 1 158 ? 39.312 -37.438 89.5 1 33.88 158 LEU B C 1
ATOM 2474 O O . LEU B 1 158 ? 39.25 -36.438 90.188 1 33.88 158 LEU B O 1
ATOM 2478 N N . ALA B 1 159 ? 38.938 -38.562 89.875 1 38.5 159 ALA B N 1
ATOM 2479 C CA . ALA B 1 159 ? 38.938 -39.312 91.188 1 38.5 159 ALA B CA 1
ATOM 2480 C C . ALA B 1 159 ? 40.312 -39.344 91.75 1 38.5 159 ALA B C 1
ATOM 2482 O O . ALA B 1 159 ? 41.219 -40 91.25 1 38.5 159 ALA B O 1
ATOM 2483 N N . LEU B 1 160 ? 41.094 -38.219 92.062 1 28.45 160 LEU B N 1
ATOM 2484 C CA . LEU B 1 160 ? 41.844 -38.625 93.25 1 28.45 160 LEU B CA 1
ATOM 2485 C C . LEU B 1 160 ? 40.906 -38.656 94.5 1 28.45 160 LEU B C 1
ATOM 2487 O O . LEU B 1 160 ? 40.062 -37.781 94.625 1 28.45 160 LEU B O 1
#

InterPro domains:
  IPR000424 Primosome PriB/single-strand DNA-binding [PS50935] (4-109)
  IPR012340 Nucleic acid-binding, OB-fold [G3DSA:2.40.50.140] (8-119)
  IPR012340 Nucleic acid-binding, OB-fold [SSF50249] (9-128)

Solvent-accessible surface area (backbone atoms only — not comparable to full-atom values): 18540 Å² total; per-residue (Å²): 125,94,72,70,73,71,43,36,13,50,58,36,25,30,66,34,76,66,47,62,66,49,46,98,86,63,46,42,24,29,34,32,42,26,34,31,79,37,69,40,80,41,96,87,69,47,74,42,78,76,50,72,38,76,42,40,37,36,24,51,43,69,42,9,52,45,44,65,74,71,54,55,61,67,42,41,33,26,29,30,36,45,76,44,80,47,73,47,74,53,97,86,36,80,43,74,50,62,34,36,40,42,64,45,41,12,53,20,51,89,77,47,56,63,49,74,61,78,68,76,77,75,48,72,63,62,54,52,52,50,55,52,54,55,57,58,59,68,64,60,67,78,77,74,82,77,75,79,80,79,80,73,78,77,78,80,74,74,77,126,126,94,73,71,73,72,44,36,12,49,56,37,24,32,66,33,77,67,47,60,65,49,45,98,86,64,45,43,23,26,35,32,40,27,33,30,81,38,70,41,79,42,96,88,70,47,74,43,79,76,49,72,37,76,43,41,36,35,24,50,44,69,41,8,51,44,44,66,74,72,53,52,59,66,42,42,34,25,29,30,37,48,75,45,79,48,74,47,75,52,97,87,35,81,45,75,49,61,34,37,40,41,63,45,40,12,53,20,50,88,78,47,57,64,50,73,60,79,67,75,76,73,47,71,62,59,53,51,53,52,54,54,54,55,55,60,59,66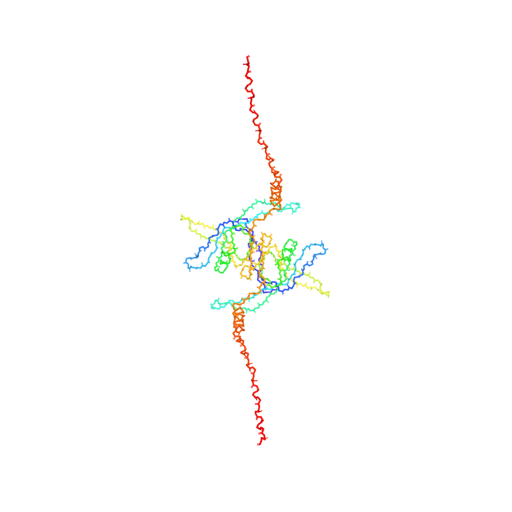,64,59,68,77,75,76,81,76,74,80,78,78,80,75,76,79,78,74,79,72,84,123

Organism: Propionibacterium freudenreichii subsp. shermanii (strain ATCC 9614 / DSM 4902 / CIP 103027 / NCIMB 8099 / CIRM-BIA1) (NCBI:txid754252)

Foldseek 3Di:
DPDDDDFDKDWFFFADFWDFDADPVRWTKIKGKGKDWDWDQDPVRDIDTDDIDIAMEMETHPVNVVCVVPHGGGFIKMFGFDKDKDWDADPRDIDIDIHTYGDDMDTDPVPDDDDDDPDPDPPPVVVVVVVVVVVVVVPPPPPDPDPDPPPDPPPPPPPD/DPDDDDFDKDWFFFADFWDFDADPVRWTKIKGKGKDWDWDQDPVRDIDTDDIDIAMEMETHPVNVVCVVPHGGGFIKMFGFDKDKDWDADPRDIDIDIHTYGDDMDTDPVPDDDDDDPDPDCPPVNVVVVVVVVVVVVPPPPPPDDPDPPPDPDPPPDDD

Secondary structure (DSSP, 8-state):
-TT---EEEEEEEE-S--B-PPPTT---EEEEEEEEEEEEE-TTS-EEEEEEEEEEEEEEHHHHHHHHHH--TT-EEEEEEEEEEEEEEETTEEEEEEEEEEEEEEE-TTT--EEE--S----HHHHHHHHHHHHHHHT---------------------/-TT---EEEEEEEE-S--B-PPPTT---EEEEEEEEEEEEE-TTS-EEEEEEEEEEEEEEHHHHHHHHHH--TT-EEEEEEEEEEEEEEETTEEEEEEEEEEEEEEE-TTT--EEE--S----HHHHHHHHHHHHHHHT---------------------